Protein AF-A0ABD3QQY7-F1 (afdb_monomer)

Solvent-accessible surface area (backbone atoms only — not comparable to full-atom values): 14502 Å² total; per-residue (Å²): 142,84,88,83,82,80,82,81,80,80,82,75,84,75,81,74,87,69,59,88,89,72,75,52,82,79,60,57,74,60,57,67,65,69,69,59,68,83,74,84,72,79,79,77,77,79,75,83,70,92,62,99,66,94,72,68,67,70,74,79,57,76,64,63,80,83,48,72,72,70,82,67,72,78,64,91,45,73,66,48,49,60,73,61,53,66,70,56,72,71,59,48,60,61,40,74,77,37,94,81,65,70,80,85,79,78,87,71,78,86,81,68,86,76,75,71,71,62,51,74,69,56,52,50,52,53,55,69,69,50,86,79,78,57,86,86,71,60,84,93,72,68,53,79,78,59,60,68,71,59,69,74,84,50,77,90,74,56,70,59,71,68,90,75,81,83,55,62,73,74,56,69,52,71,83,64,72,92,72,92,81,77,77,89,79,76,75,72,74,52,94,85,44,71,86,65,39,84,79,86,128

Secondary structure (DSSP, 8-state):
-------------------TT---HHHHHHHHHHS---------------------GGGT---GGGGTTTT-PPP-SHHHHHHHS-S-HHHHHHHTT-TT-------------------HHHHHHHHHH----PPP--GGG--GGGGTTTSPP-GGG--S---PPP-HHHHHTTTPPP------------SS-GGGS----

Mean predicted aligned error: 20.91 Å

pLDDT: mean 70.54, std 17.35, range [40.97, 96.94]

Organism: NCBI:txid29204

Nearest PDB structures (foldseek):
  9cpb-assembly1_4W  TM=5.932E-01  e=8.270E-01  Bos taurus
  8i7r-assembly1_M  TM=5.208E-01  e=8.270E-01  Mus musculus
  7ung-assembly1_z  TM=5.263E-01  e=8.270E-01  Homo sapiens
  9cpc-assembly1_5D  TM=5.541E-01  e=1.272E+00  Sus scrofa

Sequence (201 aa):
MGTRSTRGVTRGKDIKDTNPFMVTSNQSYGLALQALSPVHVPKEECRNINGSMSSDPSFLMPRESDRYGEGSSYSDSALSEVFRQKESDSMNKRRKHSIFAKPSYSNAPTAEPFTKKVSKEEVKEILSNYNHNPKQQNPLYATEANTFGLRKPSEASYTTARYGLSQKFSQSFNRTMYRDEGLNASMTKSKVHDQLTPQFI

Structure (mmCIF, N/CA/C/O backbone):
data_AF-A0ABD3QQY7-F1
#
_entry.id   AF-A0ABD3QQY7-F1
#
loop_
_atom_site.group_PDB
_atom_site.id
_atom_site.type_symbol
_atom_site.label_atom_id
_atom_site.label_alt_id
_atom_site.label_comp_id
_atom_site.label_asym_id
_atom_site.label_entity_id
_atom_site.label_seq_id
_atom_site.pdbx_PDB_ins_code
_atom_site.Cartn_x
_atom_site.Cartn_y
_atom_site.Cartn_z
_atom_site.occupancy
_atom_site.B_iso_or_equiv
_atom_site.auth_seq_id
_atom_site.auth_comp_id
_atom_site.auth_asym_id
_atom_site.auth_atom_id
_atom_site.pdbx_PDB_model_num
ATOM 1 N N . MET A 1 1 ? 5.830 -40.616 46.486 1.00 47.12 1 MET A N 1
ATOM 2 C CA . MET A 1 1 ? 7.088 -40.409 45.736 1.00 47.12 1 MET A CA 1
ATOM 3 C C . MET A 1 1 ? 7.002 -41.152 44.414 1.00 47.12 1 MET A C 1
ATOM 5 O O . MET A 1 1 ? 6.612 -42.309 44.426 1.00 47.12 1 MET A O 1
ATOM 9 N N . GLY A 1 2 ? 7.320 -40.488 43.302 1.00 42.53 2 GLY A N 1
ATOM 10 C CA . GLY A 1 2 ? 7.323 -41.092 41.966 1.00 42.53 2 GLY A CA 1
ATOM 11 C C . GLY A 1 2 ? 7.227 -40.033 40.871 1.00 42.53 2 GLY A C 1
ATOM 12 O O . GLY A 1 2 ? 6.161 -39.819 40.306 1.00 42.53 2 GLY A O 1
ATOM 13 N N . THR A 1 3 ? 8.326 -39.331 40.602 1.00 48.50 3 THR A N 1
ATOM 14 C CA . THR A 1 3 ? 8.447 -38.384 39.487 1.00 48.50 3 THR A CA 1
ATOM 15 C C . THR A 1 3 ? 8.646 -39.156 38.177 1.00 48.50 3 THR A C 1
ATOM 17 O O . THR A 1 3 ? 9.626 -39.881 38.018 1.00 48.50 3 THR A O 1
ATOM 20 N N . ARG A 1 4 ? 7.729 -39.011 37.209 1.00 43.31 4 ARG A N 1
ATOM 21 C CA . ARG A 1 4 ? 7.944 -39.476 35.827 1.00 43.31 4 ARG A CA 1
ATOM 22 C C . ARG A 1 4 ? 8.388 -38.303 34.959 1.00 43.31 4 ARG A C 1
ATOM 24 O O . ARG A 1 4 ? 7.611 -37.420 34.625 1.00 43.31 4 ARG A O 1
ATOM 31 N N . SER A 1 5 ? 9.675 -38.331 34.632 1.00 45.62 5 SER A N 1
ATOM 32 C CA . SER A 1 5 ? 10.350 -37.489 33.649 1.00 45.62 5 SER A CA 1
ATOM 33 C C . SER A 1 5 ? 9.948 -37.912 32.232 1.00 45.62 5 SER A C 1
ATOM 35 O O . SER A 1 5 ? 10.154 -39.064 31.851 1.00 45.62 5 SER A O 1
ATOM 37 N N . THR A 1 6 ? 9.389 -36.995 31.441 1.00 52.66 6 THR A N 1
ATOM 38 C CA . THR A 1 6 ? 9.220 -37.166 29.991 1.00 52.66 6 THR A CA 1
ATOM 39 C C . THR A 1 6 ? 10.347 -36.428 29.274 1.00 52.66 6 THR A C 1
ATOM 41 O O . THR A 1 6 ? 10.342 -35.200 29.189 1.00 52.66 6 THR A O 1
ATOM 44 N N . ARG A 1 7 ? 11.330 -37.182 28.767 1.00 41.44 7 ARG A N 1
ATOM 45 C CA . ARG A 1 7 ? 12.380 -36.673 27.873 1.00 41.44 7 ARG A CA 1
ATOM 46 C C . ARG A 1 7 ? 11.757 -36.300 26.525 1.00 41.44 7 ARG A C 1
ATOM 48 O O . ARG A 1 7 ? 11.216 -37.161 25.837 1.00 41.44 7 ARG A O 1
ATOM 55 N N . GLY A 1 8 ? 11.846 -35.024 26.156 1.00 40.97 8 GLY A N 1
ATOM 56 C CA . GLY A 1 8 ? 11.555 -34.552 24.806 1.00 40.97 8 GLY A CA 1
ATOM 57 C C . GLY A 1 8 ? 12.633 -35.037 23.840 1.00 40.97 8 GLY A C 1
ATOM 58 O O . GLY A 1 8 ? 13.809 -34.730 24.011 1.00 40.97 8 GLY A O 1
ATOM 59 N N . VAL A 1 9 ? 12.225 -35.823 22.847 1.00 45.34 9 VAL A N 1
ATOM 60 C CA . VAL A 1 9 ? 13.071 -36.297 21.749 1.00 45.34 9 VAL A CA 1
ATOM 61 C C . VAL A 1 9 ? 13.286 -35.146 20.768 1.00 45.34 9 VAL A C 1
ATOM 63 O O . VAL A 1 9 ? 12.344 -34.670 20.132 1.00 45.34 9 VAL A O 1
ATOM 66 N N . THR A 1 10 ? 14.532 -34.705 20.630 1.00 43.62 10 THR A N 1
ATOM 67 C CA . THR A 1 10 ? 14.987 -33.839 19.543 1.00 43.62 10 THR A CA 1
ATOM 68 C C . THR A 1 10 ? 14.961 -34.634 18.235 1.00 43.62 10 THR A C 1
ATOM 70 O O . THR A 1 10 ? 15.711 -35.588 18.054 1.00 43.62 10 THR A O 1
ATOM 73 N N . ARG A 1 11 ? 14.074 -34.266 17.302 1.00 44.50 11 ARG A N 1
ATOM 74 C CA . ARG A 1 11 ? 14.087 -34.808 15.934 1.00 44.50 11 ARG A CA 1
ATOM 75 C C . ARG A 1 11 ? 15.239 -34.172 15.154 1.00 44.50 11 ARG A C 1
ATOM 77 O O . ARG A 1 11 ? 15.070 -33.104 14.566 1.00 44.50 11 ARG A O 1
ATOM 84 N N . GLY A 1 12 ? 16.395 -34.832 15.159 1.00 41.94 12 GLY A N 1
ATOM 85 C CA . GLY A 1 12 ? 17.390 -34.670 14.102 1.00 41.94 12 GLY A CA 1
ATOM 86 C C . GLY A 1 12 ? 16.748 -35.052 12.768 1.00 41.94 12 GLY A C 1
ATOM 87 O O . GLY A 1 12 ? 16.083 -36.081 12.664 1.00 41.94 12 GLY A O 1
ATOM 88 N N . LYS A 1 13 ? 16.838 -34.171 11.769 1.00 49.81 13 LYS A N 1
ATOM 89 C CA . LYS A 1 13 ? 16.424 -34.483 10.399 1.00 49.81 13 LYS A CA 1
ATOM 90 C C . LYS A 1 13 ? 17.547 -35.291 9.766 1.00 49.81 13 LYS A C 1
ATOM 92 O O . LYS A 1 13 ? 18.476 -34.707 9.216 1.00 49.81 13 LYS A O 1
ATOM 97 N N . ASP A 1 14 ? 17.450 -36.607 9.866 1.00 48.78 14 ASP A N 1
ATOM 98 C CA . ASP A 1 14 ? 18.323 -37.504 9.122 1.00 48.78 14 ASP A CA 1
ATOM 99 C C . ASP A 1 14 ? 18.069 -37.312 7.622 1.00 48.78 14 ASP A C 1
ATOM 101 O O . ASP A 1 14 ? 16.930 -37.350 7.136 1.00 48.78 14 ASP A O 1
ATOM 105 N N . ILE A 1 15 ? 19.155 -37.033 6.907 1.00 55.41 15 ILE A N 1
ATOM 106 C CA . ILE A 1 15 ? 19.223 -36.971 5.453 1.00 55.41 15 ILE A CA 1
ATOM 107 C C . ILE A 1 15 ? 18.855 -38.369 4.960 1.00 55.41 15 ILE A C 1
ATOM 109 O O . ILE A 1 15 ? 19.577 -39.331 5.196 1.00 55.41 15 ILE A O 1
ATOM 113 N N . LYS A 1 16 ? 17.687 -38.501 4.328 1.00 59.16 16 LYS A N 1
ATOM 114 C CA . LYS A 1 16 ? 17.322 -39.742 3.648 1.00 59.16 16 LYS A CA 1
ATOM 115 C C . LYS A 1 16 ? 18.291 -39.933 2.487 1.00 59.16 16 LYS A C 1
ATOM 117 O O . LYS A 1 16 ? 18.310 -39.093 1.591 1.00 59.16 16 LYS A O 1
ATOM 122 N N . ASP A 1 17 ? 19.024 -41.040 2.494 1.00 59.84 17 ASP A N 1
ATOM 123 C CA . ASP A 1 17 ? 19.759 -41.556 1.340 1.00 59.84 17 ASP A CA 1
ATOM 124 C C . ASP A 1 17 ? 18.780 -41.782 0.175 1.00 59.84 17 ASP A C 1
ATOM 126 O O . ASP A 1 17 ? 18.145 -42.830 0.038 1.00 59.84 17 ASP A O 1
ATOM 130 N N . THR A 1 18 ? 18.575 -40.754 -0.647 1.00 65.81 18 THR A N 1
ATOM 131 C CA . THR A 1 18 ? 17.796 -40.861 -1.880 1.00 65.81 18 THR A CA 1
ATOM 132 C C . THR A 1 18 ? 18.642 -41.543 -2.942 1.00 65.81 18 THR A C 1
ATOM 134 O O . THR A 1 18 ? 19.704 -41.052 -3.315 1.00 65.81 18 THR A O 1
ATOM 137 N N . ASN A 1 19 ? 18.141 -42.673 -3.442 1.00 68.31 19 ASN A N 1
ATOM 138 C CA . ASN A 1 19 ? 18.701 -43.391 -4.581 1.00 68.31 19 ASN A CA 1
ATOM 139 C C . ASN A 1 19 ? 18.920 -42.419 -5.765 1.00 68.31 19 ASN A C 1
ATOM 141 O O . ASN A 1 19 ? 17.947 -41.799 -6.212 1.00 68.31 19 ASN A O 1
ATOM 145 N N . PRO A 1 20 ? 20.150 -42.303 -6.304 1.00 71.94 20 PRO A N 1
ATOM 146 C CA . PRO A 1 20 ? 20.479 -41.331 -7.350 1.00 71.94 20 PRO A CA 1
ATOM 147 C C . PRO A 1 20 ? 19.729 -41.568 -8.669 1.00 71.94 20 PRO A C 1
ATOM 149 O O . PRO A 1 20 ? 19.647 -40.664 -9.494 1.00 71.94 20 PRO A O 1
ATOM 152 N N . PHE A 1 21 ? 19.141 -42.751 -8.863 1.00 65.19 21 PHE A N 1
ATOM 153 C CA . PHE A 1 21 ? 18.377 -43.097 -10.063 1.00 65.19 21 PHE A CA 1
ATOM 154 C C . PHE A 1 21 ? 16.870 -42.818 -9.942 1.00 65.19 21 PHE A C 1
ATOM 156 O O . PHE A 1 21 ? 16.144 -42.977 -10.917 1.00 65.19 21 PHE A O 1
ATOM 163 N N . MET A 1 22 ? 16.385 -42.397 -8.766 1.00 67.38 22 MET A N 1
ATOM 164 C CA . MET A 1 22 ? 14.955 -42.194 -8.481 1.00 67.38 22 MET A CA 1
ATOM 165 C C . MET A 1 22 ? 14.678 -40.783 -7.941 1.00 67.38 22 MET A C 1
ATOM 167 O O . MET A 1 22 ? 13.955 -40.609 -6.959 1.00 67.38 22 MET A O 1
ATOM 171 N N . VAL A 1 23 ? 15.261 -39.761 -8.575 1.00 68.50 23 VAL A N 1
ATOM 172 C CA . VAL A 1 23 ? 15.020 -38.352 -8.230 1.00 68.50 23 VAL A CA 1
ATOM 173 C C . VAL A 1 23 ? 13.816 -37.836 -9.015 1.00 68.50 23 VAL A C 1
ATOM 175 O O . VAL A 1 23 ? 13.824 -37.802 -10.243 1.00 68.50 23 VAL A O 1
ATOM 178 N N . THR A 1 24 ? 12.769 -37.416 -8.308 1.00 73.12 24 THR A N 1
ATOM 179 C CA . THR A 1 24 ? 11.607 -36.755 -8.930 1.00 73.12 24 THR A CA 1
ATOM 180 C C . THR A 1 24 ? 11.819 -35.244 -8.995 1.00 73.12 24 THR A C 1
ATOM 182 O O . THR A 1 24 ? 12.500 -34.672 -8.144 1.00 73.12 24 THR A O 1
ATOM 185 N N . SER A 1 25 ? 11.202 -34.562 -9.966 1.00 67.44 25 SER A N 1
ATOM 186 C CA . SER A 1 25 ? 11.360 -33.112 -10.183 1.00 67.44 25 SER A CA 1
ATOM 187 C C . SER A 1 25 ? 11.050 -32.263 -8.944 1.00 67.44 25 SER A C 1
ATOM 189 O O . SER A 1 25 ? 11.603 -31.187 -8.778 1.00 67.44 25 SER A O 1
ATOM 191 N N . ASN A 1 26 ? 10.203 -32.755 -8.037 1.00 71.31 26 ASN A N 1
ATOM 192 C CA . ASN A 1 26 ? 9.874 -32.057 -6.794 1.00 71.31 26 ASN A CA 1
ATOM 193 C C . ASN A 1 26 ? 10.994 -32.137 -5.739 1.00 71.31 26 ASN A C 1
ATOM 195 O O . ASN A 1 26 ? 11.062 -31.281 -4.860 1.00 71.31 26 ASN A O 1
ATOM 199 N N . GLN A 1 27 ? 11.876 -33.138 -5.809 1.00 65.31 27 GLN A N 1
ATOM 200 C CA . GLN A 1 27 ? 12.991 -33.305 -4.869 1.00 65.31 27 GLN A CA 1
ATOM 201 C C . GLN A 1 27 ? 14.194 -32.408 -5.201 1.00 65.31 27 GLN A C 1
ATOM 203 O O . GLN A 1 27 ? 14.965 -32.077 -4.301 1.00 65.31 27 GLN A O 1
ATOM 208 N N . SER A 1 28 ? 14.349 -31.962 -6.452 1.00 63.69 28 SER A N 1
ATOM 209 C CA . SER A 1 28 ? 15.495 -31.136 -6.862 1.00 63.69 28 SER A CA 1
ATOM 210 C C . SER A 1 28 ? 15.439 -29.699 -6.329 1.00 63.69 28 SER A C 1
ATOM 212 O O . SER A 1 28 ? 16.486 -29.101 -6.086 1.00 63.69 28 SER A O 1
ATOM 214 N N . TYR A 1 29 ? 14.243 -29.161 -6.061 1.00 61.94 29 TYR A N 1
ATOM 215 C CA . TYR A 1 29 ? 14.068 -27.780 -5.593 1.00 61.94 29 TYR A CA 1
ATOM 216 C C . TYR A 1 29 ? 14.734 -27.489 -4.235 1.00 61.94 29 TYR A C 1
ATOM 218 O O . TYR A 1 29 ? 15.086 -26.344 -3.961 1.00 61.94 29 TYR A O 1
ATOM 226 N N . GLY A 1 30 ? 14.928 -28.501 -3.380 1.00 59.62 30 GLY A N 1
ATOM 227 C CA . GLY A 1 30 ? 15.511 -28.332 -2.041 1.00 59.62 30 GLY A CA 1
ATOM 228 C C . GLY A 1 30 ? 17.015 -28.603 -1.937 1.00 59.62 30 GLY A C 1
ATOM 229 O O . GLY A 1 30 ? 17.645 -28.145 -0.984 1.00 59.62 30 GLY A O 1
ATOM 230 N N . LEU A 1 31 ? 17.602 -29.328 -2.896 1.00 61.88 31 LEU A N 1
ATOM 231 C CA . LEU A 1 31 ? 19.007 -29.756 -2.833 1.00 61.88 31 LEU A CA 1
ATOM 232 C C . LEU A 1 31 ? 19.980 -28.596 -3.091 1.00 61.88 31 LEU A C 1
ATOM 234 O O . LEU A 1 31 ? 21.004 -28.489 -2.421 1.00 61.88 31 LEU A O 1
ATOM 238 N N . ALA A 1 32 ? 19.628 -27.675 -3.993 1.00 60.09 32 ALA A N 1
ATOM 239 C CA . ALA A 1 32 ? 20.472 -26.522 -4.316 1.00 60.09 32 ALA A CA 1
ATOM 240 C C . ALA A 1 32 ? 20.589 -25.510 -3.159 1.00 60.09 32 ALA A C 1
ATOM 242 O O . ALA A 1 32 ? 21.597 -24.819 -3.044 1.00 60.09 32 ALA A O 1
ATOM 243 N N . LEU A 1 33 ? 19.586 -25.439 -2.275 1.00 59.41 33 LEU A N 1
ATOM 244 C CA . LEU A 1 33 ? 19.577 -24.498 -1.150 1.00 59.41 33 LEU A CA 1
ATOM 245 C C . LEU A 1 33 ? 20.429 -24.970 0.034 1.00 59.41 33 LEU A C 1
ATOM 247 O O . LEU A 1 33 ? 20.926 -24.138 0.785 1.00 59.41 33 LEU A O 1
ATOM 251 N N . GLN A 1 34 ? 20.619 -26.283 0.203 1.00 60.78 34 GLN A N 1
ATOM 252 C CA . GLN A 1 34 ? 21.466 -26.827 1.275 1.00 60.78 34 GLN A CA 1
ATOM 253 C C . GLN A 1 34 ? 22.963 -26.746 0.950 1.00 60.78 34 GLN A C 1
ATOM 255 O O . GLN A 1 34 ? 23.778 -26.686 1.865 1.00 60.78 34 GLN A O 1
ATOM 260 N N . ALA A 1 35 ? 23.324 -26.714 -0.337 1.00 61.09 35 ALA A N 1
ATOM 261 C CA . ALA A 1 35 ? 24.710 -26.577 -0.787 1.00 61.09 35 ALA A CA 1
ATOM 262 C C . ALA A 1 35 ? 25.261 -25.144 -0.650 1.00 61.09 35 ALA A C 1
ATOM 264 O O . ALA A 1 35 ? 26.465 -24.929 -0.791 1.00 61.09 35 ALA A O 1
ATOM 265 N N . LEU A 1 36 ? 24.402 -24.161 -0.363 1.00 61.00 36 LEU A N 1
ATOM 266 C CA . LEU A 1 36 ? 24.828 -22.803 -0.050 1.00 61.00 36 LEU A CA 1
ATOM 267 C C . LEU A 1 36 ? 25.379 -22.787 1.378 1.00 61.00 36 LEU A C 1
ATOM 269 O O . LEU A 1 36 ? 24.645 -22.613 2.352 1.00 61.00 36 LEU A O 1
ATOM 273 N N . SER A 1 37 ? 26.692 -22.989 1.502 1.00 64.44 37 SER A N 1
ATOM 274 C CA . SER A 1 37 ? 27.399 -22.672 2.737 1.00 64.44 37 SER A CA 1
ATOM 275 C C . SER A 1 37 ? 27.148 -21.198 3.090 1.00 64.44 37 SER A C 1
ATOM 277 O O . SER A 1 37 ? 27.023 -20.356 2.193 1.00 64.44 37 SER A O 1
ATOM 279 N N . PRO A 1 38 ? 27.038 -20.848 4.382 1.00 64.62 38 PRO A N 1
ATOM 280 C CA . PRO A 1 38 ? 26.930 -19.456 4.775 1.00 64.62 38 PRO A CA 1
ATOM 281 C C . PRO A 1 38 ? 28.230 -18.755 4.380 1.00 64.62 38 PRO A C 1
ATOM 283 O O . PRO A 1 38 ? 29.253 -18.889 5.051 1.00 64.62 38 PRO A O 1
ATOM 286 N N . VAL A 1 39 ? 28.196 -18.023 3.267 1.00 58.12 39 VAL A N 1
ATOM 287 C CA . VAL A 1 39 ? 29.260 -17.096 2.888 1.00 58.12 39 VAL A CA 1
ATOM 288 C C . VAL A 1 39 ? 29.437 -16.147 4.067 1.00 58.12 39 VAL A C 1
ATOM 290 O O . VAL A 1 39 ? 28.497 -15.457 4.469 1.00 58.12 39 VAL A O 1
ATOM 293 N N . HIS A 1 40 ? 30.626 -16.167 4.667 1.00 52.69 40 HIS A N 1
ATOM 294 C CA . HIS A 1 40 ? 30.991 -15.267 5.749 1.00 52.69 40 HIS A CA 1
ATOM 295 C C . HIS A 1 40 ? 31.079 -13.851 5.177 1.00 52.69 40 HIS A C 1
ATOM 297 O O . HIS A 1 40 ? 32.117 -13.432 4.672 1.00 52.69 40 HIS A O 1
ATOM 303 N N . VAL A 1 41 ? 29.956 -13.137 5.200 1.00 56.44 41 VAL A N 1
ATOM 304 C CA . VAL A 1 41 ? 29.925 -11.710 4.899 1.00 56.44 41 VAL A CA 1
ATOM 305 C C . VAL A 1 41 ? 30.618 -11.009 6.070 1.00 56.44 41 VAL A C 1
ATOM 307 O O . VAL A 1 41 ? 30.153 -11.166 7.206 1.00 56.44 41 VAL A O 1
ATOM 310 N N . PRO A 1 42 ? 31.731 -10.285 5.848 1.00 49.19 42 PRO A N 1
ATOM 311 C CA . PRO A 1 42 ? 32.354 -9.510 6.907 1.00 49.19 42 PRO A CA 1
ATOM 312 C C . PRO A 1 42 ? 31.310 -8.544 7.466 1.00 49.19 42 PRO A C 1
ATOM 314 O O . PRO A 1 42 ? 30.650 -7.813 6.728 1.00 49.19 42 PRO A O 1
ATOM 317 N N . LYS A 1 43 ? 31.113 -8.592 8.784 1.00 51.50 43 LYS A N 1
ATOM 318 C CA . LYS A 1 43 ? 30.269 -7.627 9.481 1.00 51.50 43 LYS A CA 1
ATOM 319 C C . LYS A 1 43 ? 30.986 -6.289 9.406 1.00 51.50 43 LYS A C 1
ATOM 321 O O . LYS A 1 43 ? 31.938 -6.069 10.147 1.00 51.50 43 LYS A O 1
ATOM 326 N N . GLU A 1 44 ? 30.549 -5.419 8.506 1.00 52.84 44 GLU A N 1
ATOM 327 C CA . GLU A 1 44 ? 30.916 -4.017 8.604 1.00 52.84 44 GLU A CA 1
ATOM 328 C C . GLU A 1 44 ? 30.366 -3.491 9.929 1.00 52.84 44 GLU A C 1
ATOM 330 O O . GLU A 1 44 ? 29.156 -3.440 10.166 1.00 52.84 44 GLU A O 1
ATOM 335 N N . GLU A 1 45 ? 31.279 -3.171 10.837 1.00 44.59 45 GLU A N 1
ATOM 336 C CA . GLU A 1 45 ? 30.970 -2.432 12.044 1.00 44.59 45 GLU A CA 1
ATOM 337 C C . GLU A 1 45 ? 30.500 -1.043 11.614 1.00 44.59 45 GLU A C 1
ATOM 339 O O . GLU A 1 45 ? 31.300 -0.167 11.281 1.00 44.59 45 GLU A O 1
ATOM 344 N N . CYS A 1 46 ? 29.184 -0.832 11.603 1.00 42.03 46 CYS A N 1
ATOM 345 C CA . CYS A 1 46 ? 28.625 0.506 11.514 1.00 42.03 46 CYS A CA 1
ATOM 346 C C . CYS A 1 46 ? 29.120 1.295 12.732 1.00 42.03 46 CYS A C 1
ATOM 348 O O . CYS A 1 46 ? 28.581 1.172 13.834 1.00 42.03 46 CYS A O 1
ATOM 350 N N . ARG A 1 47 ? 30.175 2.094 12.545 1.00 42.88 47 ARG A N 1
ATOM 351 C CA . ARG A 1 47 ? 30.589 3.100 13.520 1.00 42.88 47 ARG A CA 1
ATOM 352 C C . ARG A 1 47 ? 29.389 4.006 13.780 1.00 42.88 47 ARG A C 1
ATOM 354 O O . ARG A 1 47 ? 28.938 4.716 12.886 1.00 42.88 47 ARG A O 1
ATOM 361 N N . ASN A 1 48 ? 28.880 3.970 15.010 1.00 42.47 48 ASN A N 1
ATOM 362 C CA . ASN A 1 48 ? 27.900 4.929 15.506 1.00 42.47 48 ASN A CA 1
ATOM 363 C C . ASN A 1 48 ? 28.558 6.310 15.543 1.00 42.47 48 ASN A C 1
ATOM 365 O O . ASN A 1 48 ? 29.233 6.669 16.508 1.00 42.47 48 ASN A O 1
ATOM 369 N N . ILE A 1 49 ? 28.364 7.085 14.481 1.00 49.38 49 ILE A N 1
ATOM 370 C CA . ILE A 1 49 ? 28.618 8.518 14.502 1.00 49.38 49 ILE A CA 1
ATOM 371 C C . ILE A 1 49 ? 27.359 9.147 15.095 1.00 49.38 49 ILE A C 1
ATOM 373 O O . ILE A 1 49 ? 26.404 9.469 14.394 1.00 49.38 49 ILE A O 1
ATOM 377 N N . ASN A 1 50 ? 27.354 9.291 16.420 1.00 48.09 50 ASN A N 1
ATOM 378 C CA . ASN A 1 50 ? 26.466 10.223 17.106 1.00 48.09 50 ASN A CA 1
ATOM 379 C C . ASN A 1 50 ? 26.902 11.640 16.713 1.00 48.09 50 ASN A C 1
ATOM 381 O O . ASN A 1 50 ? 27.685 12.282 17.407 1.00 48.09 50 ASN A O 1
ATOM 385 N N . GLY A 1 51 ? 26.449 12.088 15.548 1.00 42.41 51 GLY A N 1
ATOM 386 C CA . GLY A 1 51 ? 26.765 13.390 14.987 1.00 42.41 51 GLY A CA 1
ATOM 387 C C . GLY A 1 51 ? 25.602 13.853 14.132 1.00 42.41 51 GLY A C 1
ATOM 388 O O . GLY A 1 51 ? 25.420 13.397 13.011 1.00 42.41 51 GLY A O 1
ATOM 389 N N . SER A 1 52 ? 24.804 14.747 14.705 1.00 51.56 52 SER A N 1
ATOM 390 C CA . SER A 1 52 ? 23.784 15.551 14.038 1.00 51.56 52 SER A CA 1
ATOM 391 C C . SER A 1 52 ? 24.320 16.155 12.732 1.00 51.56 52 SER A C 1
ATOM 393 O O . SER A 1 52 ? 24.989 17.183 12.761 1.00 51.56 52 SER A O 1
ATOM 395 N N . MET A 1 53 ? 23.994 15.541 11.599 1.00 45.78 53 MET A N 1
ATOM 396 C CA . MET A 1 53 ? 24.009 16.146 10.268 1.00 45.78 53 MET A CA 1
ATOM 397 C C . MET A 1 53 ? 23.052 15.324 9.407 1.00 45.78 53 MET A C 1
ATOM 399 O O . MET A 1 53 ? 23.338 14.181 9.051 1.00 45.78 53 MET A O 1
ATOM 403 N N . SER A 1 54 ? 21.890 15.905 9.114 1.00 52.75 54 SER A N 1
ATOM 404 C CA . SER A 1 54 ? 20.913 15.413 8.146 1.00 52.75 54 SER A CA 1
ATOM 405 C C . SER A 1 54 ? 21.546 15.380 6.754 1.00 52.75 54 SER A C 1
ATOM 407 O O . SER A 1 54 ? 21.386 16.295 5.951 1.00 52.75 54 SER A O 1
ATOM 409 N N . SER A 1 55 ? 22.328 14.348 6.4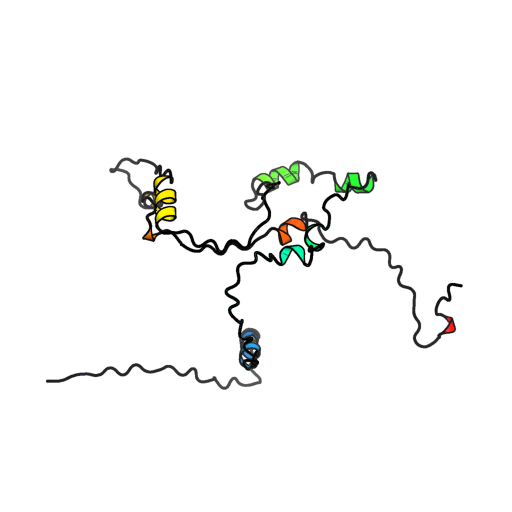86 1.00 53.06 55 SER A N 1
ATOM 410 C CA . SER A 1 55 ? 22.864 14.061 5.165 1.00 53.06 55 SER A CA 1
ATOM 411 C C . SER A 1 55 ? 22.000 12.955 4.593 1.00 53.06 55 SER A C 1
ATOM 413 O O . SER A 1 55 ? 22.316 11.774 4.683 1.00 53.06 55 SER A O 1
ATOM 415 N N . ASP A 1 56 ? 20.839 13.364 4.089 1.00 55.50 56 ASP A N 1
ATOM 416 C CA . ASP A 1 56 ? 19.991 12.506 3.282 1.00 55.50 56 ASP A CA 1
ATOM 417 C C . ASP A 1 56 ? 20.785 12.121 2.015 1.00 55.50 56 ASP A C 1
ATOM 419 O O . ASP A 1 56 ? 21.105 12.998 1.203 1.00 55.50 56 ASP A O 1
ATOM 423 N N . PRO A 1 57 ? 21.180 10.845 1.834 1.00 57.56 57 PRO A N 1
ATOM 424 C CA . PRO A 1 57 ? 21.946 10.431 0.664 1.00 57.56 57 PRO A CA 1
ATOM 425 C C . PRO A 1 57 ? 21.094 10.450 -0.615 1.00 57.56 57 PRO A C 1
ATOM 427 O O . PRO A 1 57 ? 21.623 10.182 -1.694 1.00 57.56 57 PRO A O 1
ATOM 430 N N . SER A 1 58 ? 19.801 10.794 -0.528 1.00 57.22 58 SER A N 1
ATOM 431 C CA . SER A 1 58 ? 18.918 11.006 -1.681 1.00 57.22 58 SER A CA 1
ATOM 432 C C . SER A 1 58 ? 19.426 12.094 -2.641 1.00 57.22 58 SER A C 1
ATOM 434 O O . SER A 1 58 ? 19.170 12.017 -3.842 1.00 57.22 58 SER A O 1
ATOM 436 N N . PHE A 1 59 ? 20.209 13.061 -2.146 1.00 55.84 59 PHE A N 1
ATOM 437 C CA . PHE A 1 59 ? 20.868 14.079 -2.971 1.00 55.84 59 PHE A CA 1
ATOM 438 C C . PHE A 1 59 ? 22.063 13.532 -3.773 1.00 55.84 59 PHE A C 1
ATOM 440 O O . PHE A 1 59 ? 22.374 14.062 -4.838 1.00 55.84 59 PHE A O 1
ATOM 447 N N . LEU A 1 60 ? 22.743 12.485 -3.291 1.00 60.31 60 LEU A N 1
ATOM 448 C CA . LEU A 1 60 ? 24.026 12.064 -3.866 1.00 60.31 60 LEU A CA 1
ATOM 449 C C . LEU A 1 60 ? 23.888 11.356 -5.215 1.00 60.31 60 LEU A C 1
ATOM 451 O O . LEU A 1 60 ? 24.835 11.397 -5.993 1.00 60.31 60 LEU A O 1
ATOM 455 N N . MET A 1 61 ? 22.729 10.763 -5.524 1.00 57.91 61 MET A N 1
ATOM 456 C CA . MET A 1 61 ? 22.409 10.282 -6.871 1.00 57.91 61 MET A CA 1
ATOM 457 C C . MET A 1 61 ? 20.904 10.400 -7.146 1.00 57.91 61 MET A C 1
ATOM 459 O O . MET A 1 61 ? 20.148 9.523 -6.714 1.00 57.91 61 MET A O 1
ATOM 463 N N . PRO A 1 62 ? 20.435 11.421 -7.891 1.00 58.19 62 PRO A N 1
ATOM 464 C CA . PRO A 1 62 ? 19.105 11.351 -8.481 1.00 58.19 62 PRO A CA 1
ATOM 465 C C . PRO A 1 62 ? 19.018 10.072 -9.325 1.00 58.19 62 PRO A C 1
ATOM 467 O O . PRO A 1 62 ? 19.764 9.886 -10.285 1.00 58.19 62 PRO A O 1
ATOM 470 N N . ARG A 1 63 ? 18.127 9.150 -8.947 1.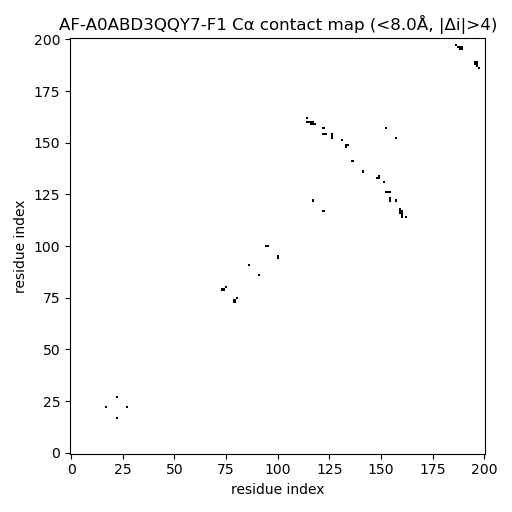00 64.56 63 ARG A N 1
ATOM 471 C CA . ARG A 1 63 ? 17.835 7.964 -9.754 1.00 64.56 63 ARG A CA 1
ATOM 472 C C . ARG A 1 63 ? 17.016 8.401 -10.958 1.00 64.56 63 ARG A C 1
ATOM 474 O O . ARG A 1 63 ? 15.793 8.466 -10.898 1.00 64.56 63 ARG A O 1
ATOM 481 N N . GLU A 1 64 ? 17.694 8.681 -12.067 1.00 58.91 64 GLU A N 1
ATOM 482 C CA . GLU A 1 64 ? 17.036 9.006 -13.339 1.00 58.91 64 GLU A CA 1
ATOM 483 C C . GLU A 1 64 ? 16.038 7.922 -13.780 1.00 58.91 64 GLU A C 1
ATOM 485 O O . GLU A 1 64 ? 15.080 8.228 -14.484 1.00 58.91 64 GLU A O 1
ATOM 490 N N . SER A 1 65 ? 16.191 6.682 -13.283 1.00 64.19 65 SER A N 1
ATOM 491 C CA . SER A 1 65 ? 15.231 5.581 -13.444 1.00 64.19 65 SER A CA 1
ATOM 492 C C . SER A 1 65 ? 13.796 5.949 -13.062 1.00 64.19 65 SER A C 1
ATOM 494 O O . SER A 1 65 ? 12.861 5.444 -13.678 1.00 64.19 65 SER A O 1
ATOM 496 N N . ASP A 1 66 ? 13.615 6.826 -12.073 1.00 58.81 66 ASP A N 1
ATOM 497 C CA . ASP A 1 66 ? 12.293 7.176 -11.545 1.00 58.81 66 ASP A CA 1
ATOM 498 C C . ASP A 1 66 ? 11.582 8.232 -12.409 1.00 58.81 66 ASP A C 1
ATOM 500 O O . ASP A 1 66 ? 10.375 8.421 -12.270 1.00 58.81 66 ASP A O 1
ATOM 504 N N . ARG A 1 67 ? 12.315 8.880 -13.328 1.00 64.12 67 ARG A N 1
ATOM 505 C CA . ARG A 1 67 ? 11.807 9.894 -14.268 1.00 64.12 67 ARG A CA 1
ATOM 506 C C . ARG A 1 67 ? 11.653 9.380 -15.699 1.00 64.12 67 ARG A C 1
ATOM 508 O O . ARG A 1 67 ? 11.276 10.147 -16.585 1.00 64.12 67 ARG A O 1
ATOM 515 N N . TYR A 1 68 ? 11.935 8.103 -15.969 1.00 61.88 68 TYR A N 1
ATOM 516 C CA . TYR A 1 68 ? 11.769 7.563 -17.320 1.00 61.88 68 TYR A CA 1
ATOM 517 C C . TYR A 1 68 ? 10.303 7.655 -17.763 1.00 61.88 68 TYR A C 1
ATOM 519 O O . TYR A 1 68 ? 9.417 7.039 -17.174 1.00 61.88 68 TYR A O 1
ATOM 527 N N . GLY A 1 69 ? 10.065 8.435 -18.820 1.00 62.22 69 GLY A N 1
ATOM 528 C CA . GLY A 1 69 ? 8.735 8.689 -19.380 1.00 62.22 69 GLY A CA 1
ATOM 529 C C . GLY A 1 69 ? 7.982 9.866 -18.750 1.00 62.22 69 GLY A C 1
ATOM 530 O O . GLY A 1 69 ? 6.888 10.191 -19.210 1.00 62.22 69 GLY A O 1
ATOM 531 N N . GLU A 1 70 ? 8.546 10.539 -17.742 1.00 64.81 70 GLU A N 1
ATOM 532 C CA . GLU A 1 70 ? 7.977 11.778 -17.208 1.00 64.81 70 GLU A CA 1
ATOM 533 C C . GLU A 1 70 ? 8.217 12.913 -18.217 1.00 64.81 70 GLU A C 1
ATOM 535 O O . GLU A 1 70 ? 9.345 13.341 -18.446 1.00 64.81 70 GLU A O 1
ATOM 540 N N . GLY A 1 71 ? 7.151 13.367 -18.881 1.00 67.38 71 GLY A N 1
ATOM 541 C CA . GLY A 1 71 ? 7.218 14.456 -19.861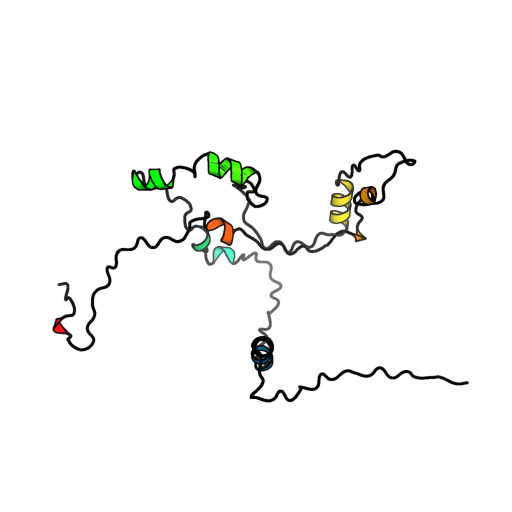 1.00 67.38 71 GLY A CA 1
ATOM 542 C C . GLY A 1 71 ? 7.471 14.034 -21.311 1.00 67.38 71 GLY A C 1
ATOM 543 O O . GLY A 1 71 ? 7.597 14.915 -22.161 1.00 67.38 71 GLY A O 1
ATOM 544 N N . SER A 1 72 ? 7.494 12.734 -21.643 1.00 68.81 72 SER A N 1
ATOM 545 C CA . SER A 1 72 ? 7.433 12.348 -23.057 1.00 68.81 72 SER A CA 1
ATOM 546 C C . SER A 1 72 ? 6.018 12.592 -23.586 1.00 68.81 72 SER A C 1
ATOM 548 O O . SER A 1 72 ? 5.074 11.833 -23.353 1.00 68.81 72 SER A O 1
ATOM 550 N N . SER A 1 73 ? 5.853 13.711 -24.289 1.00 70.69 73 SER A N 1
ATOM 551 C CA . SER A 1 73 ? 4.657 13.940 -25.088 1.00 70.69 73 SER A CA 1
ATOM 552 C C . SER A 1 73 ? 4.529 12.805 -26.094 1.00 70.69 73 SER A C 1
ATOM 554 O O . SER A 1 73 ? 5.501 12.386 -26.724 1.00 70.69 73 SER A O 1
ATOM 556 N N . TYR A 1 74 ? 3.317 12.287 -26.239 1.00 78.50 74 TYR A N 1
ATOM 557 C CA . TYR A 1 74 ? 3.036 11.332 -27.296 1.00 78.50 74 TYR A CA 1
ATOM 558 C C . TYR A 1 74 ? 3.325 11.984 -28.648 1.00 78.50 74 TYR A C 1
ATOM 560 O O . TYR A 1 74 ? 3.035 13.161 -28.842 1.00 78.50 74 TYR A O 1
ATOM 568 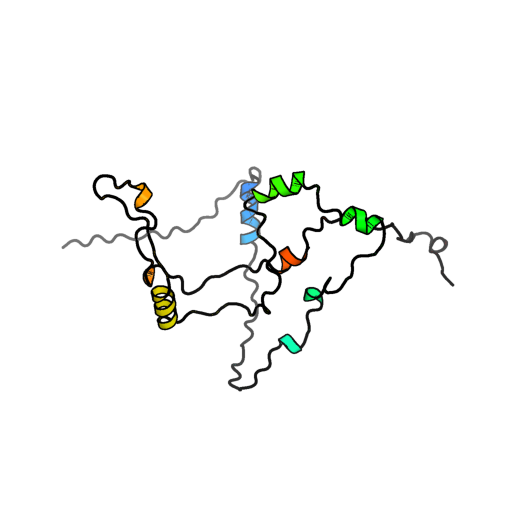N N . SER A 1 75 ? 3.867 11.204 -29.578 1.00 79.88 75 SER A N 1
ATOM 569 C CA . SER A 1 75 ? 4.049 11.643 -30.959 1.00 79.88 75 SER A CA 1
ATOM 570 C C . SER A 1 75 ? 2.698 12.021 -31.577 1.00 79.88 75 SER A C 1
ATOM 572 O O . SER A 1 75 ? 1.715 11.302 -31.383 1.00 79.88 75 SER A O 1
ATOM 574 N N . ASP A 1 76 ? 2.676 13.093 -32.370 1.00 84.81 76 ASP A N 1
ATOM 575 C CA . ASP A 1 76 ? 1.513 13.538 -33.156 1.00 84.81 76 ASP A CA 1
ATOM 576 C C . ASP A 1 76 ? 1.304 12.707 -34.438 1.00 84.81 76 ASP A C 1
ATOM 578 O O . ASP A 1 76 ? 0.539 13.076 -35.326 1.00 84.81 76 ASP A O 1
ATOM 582 N N . SER A 1 77 ? 2.001 11.576 -34.578 1.00 86.81 77 SER A N 1
ATOM 583 C CA . SER A 1 77 ? 1.815 10.683 -35.720 1.00 86.81 77 SER A CA 1
ATOM 584 C C . SER A 1 77 ? 0.440 10.008 -35.691 1.00 86.81 77 SER A C 1
ATOM 586 O O . SER A 1 77 ? -0.038 9.565 -34.646 1.00 86.81 77 SER A O 1
ATOM 588 N N . ALA A 1 78 ? -0.157 9.827 -36.872 1.00 77.94 78 ALA A N 1
ATOM 589 C CA . ALA A 1 78 ? -1.406 9.079 -37.033 1.00 77.94 78 ALA A CA 1
ATOM 590 C C . ALA A 1 78 ? -1.311 7.650 -36.458 1.00 77.94 78 ALA A C 1
ATOM 592 O O . ALA A 1 78 ? -2.284 7.109 -35.942 1.00 77.94 78 ALA A O 1
ATOM 593 N N . LEU A 1 79 ? -0.116 7.046 -36.487 1.00 73.62 79 LEU A N 1
ATOM 594 C CA . LEU A 1 79 ? 0.140 5.741 -35.881 1.00 73.62 79 LEU A CA 1
ATOM 595 C C . LEU A 1 79 ? 0.015 5.789 -34.346 1.00 73.62 79 LEU A C 1
ATOM 597 O O . LEU A 1 79 ? -0.665 4.953 -33.754 1.00 73.62 79 LEU A O 1
ATOM 601 N N . SER A 1 80 ? 0.620 6.796 -33.706 1.00 78.25 80 SER A N 1
ATOM 602 C CA . SER A 1 80 ? 0.472 7.058 -32.267 1.00 78.25 80 SER A CA 1
ATOM 603 C C . SER A 1 80 ? -0.995 7.295 -31.898 1.00 78.25 80 SER A C 1
ATOM 605 O O . SER A 1 80 ? -1.466 6.782 -30.885 1.00 78.25 80 SER A O 1
ATOM 607 N N . GLU A 1 81 ? -1.758 7.985 -32.749 1.00 78.12 81 GLU A N 1
ATOM 608 C CA . GLU A 1 81 ? -3.193 8.198 -32.549 1.00 78.12 81 GLU A CA 1
ATOM 609 C C . GLU A 1 81 ? -3.993 6.884 -32.555 1.00 78.12 81 GLU A C 1
ATOM 611 O O . GLU A 1 81 ? -4.822 6.677 -31.668 1.00 78.12 81 GLU A O 1
ATOM 616 N N . VAL A 1 82 ? -3.689 5.948 -33.462 1.00 72.94 82 VAL A N 1
ATOM 617 C CA . VAL A 1 82 ? -4.315 4.610 -33.497 1.00 72.94 82 VAL A CA 1
ATOM 618 C C . VAL A 1 82 ? -4.010 3.808 -32.229 1.00 72.94 82 VAL A C 1
ATOM 620 O O . VAL A 1 82 ? -4.905 3.173 -31.676 1.00 72.94 82 VAL A O 1
ATOM 623 N N . PHE A 1 83 ? -2.784 3.873 -31.705 1.00 67.94 83 PHE A N 1
ATOM 624 C CA . PHE A 1 83 ? -2.440 3.215 -30.437 1.00 67.94 83 PHE A CA 1
ATOM 625 C C . PHE A 1 83 ? -3.027 3.922 -29.205 1.00 67.94 83 PHE A C 1
ATOM 627 O O . PHE A 1 83 ? -3.229 3.292 -28.164 1.00 67.94 83 PHE A O 1
ATOM 634 N N . ARG A 1 84 ? -3.334 5.220 -29.319 1.00 70.19 84 ARG A N 1
ATOM 635 C CA . ARG A 1 84 ? -4.029 6.015 -28.295 1.00 70.19 84 ARG A CA 1
ATOM 636 C C . ARG A 1 84 ? -5.534 5.826 -28.310 1.00 70.19 84 ARG A C 1
ATOM 638 O O . ARG A 1 84 ? -6.168 6.180 -27.310 1.00 70.19 84 ARG A O 1
ATOM 645 N N . GLN A 1 85 ? -6.112 5.295 -29.392 1.00 64.69 85 GLN A N 1
ATOM 646 C CA . GLN A 1 85 ? -7.519 4.920 -29.416 1.00 64.69 85 GLN A CA 1
ATOM 647 C C . GLN A 1 85 ? -7.737 3.892 -28.312 1.00 64.69 85 GLN A C 1
ATOM 649 O O . GLN A 1 85 ? -7.425 2.709 -28.441 1.00 64.69 85 GLN A O 1
ATOM 654 N N . LYS A 1 86 ? -8.228 4.403 -27.176 1.00 56.16 86 LYS A N 1
ATOM 655 C CA . LYS A 1 86 ? -8.666 3.637 -26.018 1.00 56.16 86 LYS A CA 1
ATOM 656 C C . LYS A 1 86 ? -9.371 2.404 -26.541 1.00 56.16 86 LYS A C 1
ATOM 658 O O . LYS A 1 86 ? -10.304 2.537 -27.333 1.00 56.16 86 LYS A O 1
ATOM 663 N N . GLU A 1 87 ? -8.91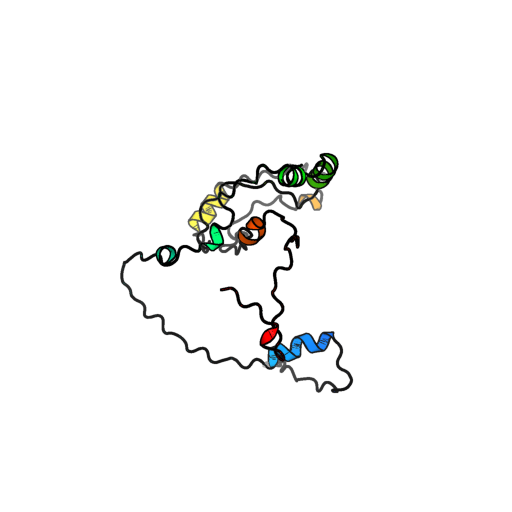2 1.242 -26.074 1.00 56.28 87 GLU A N 1
ATOM 664 C CA . GLU A 1 87 ? -9.583 -0.035 -26.285 1.00 56.28 87 GLU A CA 1
ATOM 665 C C . GLU A 1 87 ? -11.094 0.203 -26.306 1.00 56.28 87 GLU A C 1
ATOM 667 O O . GLU A 1 87 ? -11.619 0.838 -25.384 1.00 56.28 87 GLU A O 1
ATOM 672 N N . SER A 1 88 ? -11.741 -0.220 -27.397 1.00 56.34 88 SER A N 1
ATOM 673 C CA . SER A 1 88 ? -13.144 0.079 -27.694 1.00 56.34 88 SER A CA 1
ATOM 674 C C . SER A 1 88 ? -14.025 0.067 -26.442 1.00 56.34 88 SER A C 1
ATOM 676 O O . SER A 1 88 ? -13.850 -0.752 -25.539 1.00 56.34 88 SER A O 1
ATOM 678 N N . ASP A 1 89 ? -15.012 0.957 -26.385 1.00 57.47 89 ASP A N 1
ATOM 679 C CA . ASP A 1 89 ? -15.869 1.160 -25.208 1.00 57.47 89 ASP A CA 1
ATOM 680 C C . ASP A 1 89 ? -16.513 -0.153 -24.687 1.00 57.47 89 ASP A C 1
ATOM 682 O O . ASP A 1 89 ? -16.800 -0.313 -23.497 1.00 57.47 89 ASP A O 1
ATOM 686 N N . SER A 1 90 ? -16.645 -1.153 -25.568 1.00 60.62 90 SER A N 1
ATOM 687 C CA . SER A 1 90 ? -17.038 -2.532 -25.253 1.00 60.62 90 SER A CA 1
ATOM 688 C C . SER A 1 90 ? -16.062 -3.276 -24.314 1.00 60.62 90 SER A C 1
ATOM 690 O O . SER A 1 90 ? -16.493 -3.918 -23.352 1.00 60.62 90 SER A O 1
ATOM 692 N N . MET A 1 91 ? -14.749 -3.141 -24.520 1.00 57.06 91 MET A N 1
ATOM 693 C CA . MET A 1 91 ? -13.684 -3.718 -23.689 1.00 57.06 91 MET A CA 1
ATOM 694 C C . MET A 1 91 ? -13.591 -3.011 -22.333 1.00 57.06 91 MET A C 1
ATOM 696 O O . MET A 1 91 ? -13.433 -3.658 -21.292 1.00 57.06 91 MET A O 1
ATOM 700 N N . ASN A 1 92 ? -13.785 -1.689 -22.321 1.00 57.94 92 ASN A N 1
ATOM 701 C CA . ASN A 1 92 ? -13.806 -0.906 -21.087 1.00 57.94 92 ASN A CA 1
ATOM 702 C C . ASN A 1 92 ? -15.015 -1.240 -20.200 1.00 57.94 92 ASN A C 1
ATOM 704 O O . ASN A 1 92 ? -14.855 -1.346 -18.981 1.00 57.94 92 ASN A O 1
ATOM 708 N N . LYS A 1 93 ? -16.202 -1.497 -20.771 1.00 63.72 93 LYS A N 1
ATOM 709 C CA . LYS A 1 93 ? -17.370 -1.987 -20.005 1.00 63.72 93 LYS A CA 1
ATOM 710 C C . LYS A 1 93 ? -17.086 -3.324 -19.317 1.00 63.72 93 LYS A C 1
ATOM 712 O O . LYS A 1 93 ? -17.443 -3.504 -18.156 1.00 63.72 93 LYS A O 1
ATOM 717 N N . ARG A 1 94 ? -16.360 -4.226 -19.984 1.00 59.81 94 ARG A N 1
ATOM 718 C CA . ARG A 1 94 ? -15.966 -5.528 -19.423 1.00 59.81 94 ARG A CA 1
ATOM 719 C C . ARG A 1 94 ? -14.941 -5.396 -18.285 1.00 59.81 94 ARG A C 1
ATOM 721 O O . ARG A 1 94 ? -14.974 -6.173 -17.334 1.00 59.81 94 ARG A O 1
ATOM 728 N N . ARG A 1 95 ? -14.068 -4.381 -18.334 1.00 56.28 95 ARG A N 1
ATOM 729 C CA . ARG A 1 95 ? -13.077 -4.086 -17.280 1.00 56.28 95 ARG A CA 1
ATOM 730 C C . ARG A 1 95 ? -13.642 -3.336 -16.071 1.00 56.28 95 ARG A C 1
ATOM 732 O O . ARG A 1 95 ? -13.094 -3.508 -14.989 1.00 56.28 95 ARG A O 1
ATOM 739 N N . LYS A 1 96 ? -14.744 -2.585 -16.192 1.00 58.31 96 LYS A N 1
ATOM 740 C CA . LYS A 1 96 ? -15.390 -1.907 -15.042 1.00 58.31 96 LYS A CA 1
ATOM 741 C C . LYS A 1 96 ? -15.927 -2.871 -13.972 1.00 58.31 96 LYS A C 1
ATOM 743 O O . LYS A 1 96 ? -16.092 -2.466 -12.828 1.00 58.31 96 LYS A O 1
ATOM 748 N N . HIS A 1 97 ? -16.137 -4.140 -14.319 1.00 54.22 97 HIS A N 1
ATOM 749 C CA . HIS A 1 97 ? -16.498 -5.204 -13.372 1.00 54.22 97 HIS A CA 1
ATOM 750 C C . HIS A 1 97 ? -15.312 -6.103 -12.987 1.00 54.22 97 HIS A C 1
ATOM 752 O O . HIS A 1 97 ? -15.466 -7.028 -12.193 1.00 54.22 97 HIS A O 1
ATOM 758 N N . SER A 1 98 ? -14.121 -5.843 -13.534 1.00 48.12 98 SER A N 1
ATOM 759 C CA . SER A 1 98 ? -12.906 -6.548 -13.147 1.00 48.12 98 SER A CA 1
ATOM 760 C C . SER A 1 98 ? -12.360 -5.940 -11.862 1.00 48.12 98 SER A C 1
ATOM 762 O O . SER A 1 98 ? -11.987 -4.768 -11.815 1.00 48.12 98 SER A O 1
ATOM 764 N N . ILE A 1 99 ? -12.245 -6.778 -10.835 1.00 54.31 99 ILE A N 1
ATOM 765 C CA . ILE A 1 99 ? -11.688 -6.467 -9.508 1.00 54.31 99 ILE A CA 1
ATOM 766 C C . ILE A 1 99 ? -10.255 -5.880 -9.597 1.00 54.31 99 ILE A C 1
ATOM 768 O O . ILE A 1 99 ? -9.762 -5.278 -8.644 1.00 54.31 99 ILE A O 1
ATOM 772 N N . PHE A 1 100 ? -9.596 -5.984 -10.759 1.00 51.94 100 PHE A N 1
ATOM 773 C CA . PHE A 1 100 ? -8.233 -5.507 -11.007 1.00 51.94 100 PHE A CA 1
ATOM 774 C C . PHE A 1 100 ? -8.122 -4.091 -11.593 1.00 51.94 100 PHE A C 1
ATOM 776 O O . PHE A 1 100 ? -7.020 -3.541 -11.638 1.00 51.94 100 PHE A O 1
ATOM 783 N N . ALA A 1 101 ? -9.213 -3.462 -12.036 1.00 46.44 101 ALA A N 1
ATOM 784 C CA . ALA A 1 101 ? -9.162 -2.121 -12.622 1.00 46.44 101 ALA A CA 1
ATOM 785 C C . ALA A 1 101 ? -9.505 -1.041 -11.582 1.00 46.44 101 ALA A C 1
ATOM 787 O O . ALA A 1 101 ? -10.559 -0.415 -11.643 1.00 46.44 101 ALA A O 1
ATOM 788 N N . LYS A 1 102 ? -8.611 -0.810 -10.614 1.00 52.09 102 LYS A N 1
ATOM 789 C CA . LYS A 1 102 ? -8.719 0.369 -9.739 1.00 52.09 102 LYS A CA 1
ATOM 790 C C . LYS A 1 102 ? -8.269 1.639 -10.485 1.00 52.09 102 LYS A C 1
ATOM 792 O O . LYS A 1 102 ? -7.340 1.549 -11.294 1.00 52.09 102 LYS A O 1
ATOM 797 N N . PRO A 1 103 ? -8.919 2.796 -10.245 1.00 48.03 103 PRO A N 1
ATOM 798 C CA . PRO A 1 103 ? -8.570 4.065 -10.878 1.00 48.03 103 PRO A CA 1
ATOM 799 C C . PRO A 1 103 ? -7.130 4.467 -10.540 1.00 48.03 103 PRO A C 1
ATOM 801 O O . PRO A 1 103 ? -6.663 4.264 -9.419 1.00 48.03 103 PRO A O 1
ATOM 804 N N . SER A 1 104 ? -6.430 5.023 -11.529 1.00 45.47 104 SER A N 1
ATOM 805 C CA . SER A 1 104 ? -5.107 5.616 -11.365 1.00 45.47 104 SER A CA 1
ATOM 806 C C . SER A 1 104 ? -5.204 6.793 -10.396 1.00 45.47 104 SER A C 1
ATOM 808 O O . SER A 1 104 ? -5.734 7.847 -10.745 1.00 45.47 104 SER A O 1
ATOM 810 N N . TYR A 1 105 ? -4.696 6.617 -9.182 1.00 46.81 105 TYR A N 1
ATOM 811 C CA . TYR A 1 105 ? -4.430 7.732 -8.284 1.00 46.81 105 TYR A CA 1
ATOM 812 C C . TYR A 1 105 ? -3.178 8.448 -8.796 1.00 46.81 105 TYR A C 1
ATOM 814 O O . TYR A 1 105 ? -2.055 8.088 -8.449 1.00 46.81 105 TYR A O 1
ATOM 822 N N . SER A 1 106 ? -3.371 9.427 -9.678 1.00 49.81 106 SER A N 1
ATOM 823 C CA . SER A 1 106 ? -2.356 10.437 -9.959 1.00 49.81 106 SER A CA 1
ATOM 824 C C . SER A 1 106 ? -2.183 11.308 -8.714 1.00 49.81 106 SER A C 1
ATOM 826 O O . SER A 1 106 ? -3.175 11.777 -8.156 1.00 49.81 106 SER A O 1
ATOM 828 N N . ASN A 1 107 ? -0.924 11.541 -8.340 1.00 45.97 107 ASN A N 1
ATOM 829 C CA . ASN A 1 107 ? -0.443 12.419 -7.265 1.00 45.97 107 ASN A CA 1
ATOM 830 C C . ASN A 1 107 ? -0.448 11.787 -5.863 1.00 45.97 107 ASN A C 1
ATOM 832 O O . ASN A 1 107 ? -1.234 12.153 -4.994 1.00 45.97 107 ASN A O 1
ATOM 836 N N . ALA A 1 108 ? 0.489 10.865 -5.620 1.00 47.66 108 ALA A N 1
ATOM 837 C CA . ALA A 1 108 ? 0.898 10.504 -4.264 1.00 47.66 108 ALA A CA 1
ATOM 838 C C . ALA A 1 108 ? 2.328 11.022 -4.011 1.00 47.66 108 ALA A C 1
ATOM 840 O O . ALA A 1 108 ? 3.210 10.702 -4.814 1.00 47.66 108 ALA A O 1
ATOM 841 N N . PRO A 1 109 ? 2.573 11.781 -2.924 1.00 50.31 109 PRO A N 1
ATOM 842 C CA . PRO A 1 109 ? 3.892 12.318 -2.600 1.00 50.31 109 PRO A CA 1
ATOM 843 C C . PRO A 1 109 ? 4.958 11.215 -2.487 1.00 50.31 109 PRO A C 1
ATOM 845 O O . PRO A 1 109 ? 4.658 10.033 -2.257 1.00 50.31 109 PRO A O 1
ATOM 848 N N . THR A 1 110 ? 6.205 11.625 -2.719 1.00 52.28 110 THR A N 1
ATOM 849 C CA . THR A 1 110 ? 7.444 10.838 -2.681 1.00 52.28 110 THR A CA 1
ATOM 850 C C . THR A 1 110 ? 7.431 9.842 -1.521 1.00 52.28 110 THR A C 1
ATOM 852 O O . THR A 1 110 ? 7.194 10.199 -0.370 1.00 52.28 110 THR A O 1
ATOM 855 N N . ALA A 1 111 ? 7.578 8.556 -1.851 1.00 51.69 111 ALA A N 1
ATOM 856 C CA . ALA A 1 111 ? 7.462 7.473 -0.883 1.00 51.69 111 ALA A CA 1
ATOM 857 C C . ALA A 1 111 ? 8.779 7.309 -0.126 1.00 51.69 111 ALA A C 1
ATOM 859 O O . ALA A 1 111 ? 9.662 6.583 -0.573 1.00 51.69 111 ALA A O 1
ATOM 860 N N . GLU A 1 112 ? 8.864 7.941 1.038 1.00 58.00 112 GLU A N 1
ATOM 861 C CA . GLU A 1 112 ? 9.765 7.500 2.100 1.00 58.00 112 GLU A CA 1
ATOM 862 C C . GLU A 1 112 ? 9.494 6.016 2.424 1.00 58.00 112 GLU A C 1
ATOM 864 O O . GLU A 1 112 ? 8.327 5.592 2.403 1.00 58.00 112 GLU A O 1
ATOM 869 N N . PRO A 1 113 ? 10.519 5.202 2.738 1.00 56.28 113 PRO A N 1
ATOM 870 C CA . PRO A 1 113 ? 10.314 3.838 3.206 1.00 56.28 113 PRO A CA 1
ATOM 871 C C . PRO A 1 113 ? 9.466 3.882 4.483 1.00 56.28 113 PRO A C 1
ATOM 873 O O . PRO A 1 113 ? 9.912 4.295 5.550 1.00 56.28 113 PRO A O 1
ATOM 876 N N . PHE A 1 114 ? 8.196 3.489 4.364 1.00 56.38 114 PHE A N 1
ATOM 877 C CA . PHE A 1 114 ? 7.207 3.518 5.441 1.00 56.38 114 PHE A CA 1
ATOM 878 C C . PHE A 1 114 ? 7.509 2.421 6.475 1.00 56.38 114 PHE A C 1
ATOM 880 O O . PHE A 1 114 ? 6.807 1.421 6.594 1.00 56.38 114 PHE A O 1
ATOM 887 N N . THR A 1 115 ? 8.559 2.609 7.266 1.00 61.00 115 THR A N 1
ATOM 888 C CA . THR A 1 115 ? 8.791 1.873 8.515 1.00 61.00 115 THR A CA 1
ATOM 889 C C . THR A 1 115 ? 8.370 2.718 9.712 1.00 61.00 115 THR A C 1
ATOM 891 O O . THR A 1 115 ? 9.014 2.691 10.760 1.00 61.00 115 THR A O 1
ATOM 894 N N . LYS A 1 116 ? 7.296 3.507 9.576 1.00 70.81 116 LYS A N 1
ATOM 895 C CA . LYS A 1 116 ? 6.723 4.236 10.709 1.00 70.81 116 LYS A CA 1
ATOM 896 C C . LYS A 1 116 ? 6.053 3.225 11.635 1.00 70.81 116 LYS A C 1
ATOM 898 O O . LYS A 1 116 ? 4.983 2.702 11.335 1.00 70.81 116 LYS A O 1
ATOM 903 N N . LYS A 1 117 ? 6.723 2.909 12.743 1.00 80.94 117 LYS A N 1
ATOM 904 C CA . LYS A 1 117 ? 6.096 2.224 13.873 1.00 80.94 117 LYS A CA 1
ATOM 905 C C . LYS A 1 117 ? 5.154 3.230 14.529 1.00 80.94 117 LYS A C 1
ATOM 907 O O . LYS A 1 117 ? 5.613 4.257 15.014 1.00 80.94 117 LYS A O 1
ATOM 912 N N . VAL A 1 118 ? 3.861 2.937 14.497 1.00 88.25 118 VAL A N 1
ATOM 913 C CA . VAL A 1 118 ? 2.809 3.760 15.110 1.00 88.25 118 VAL A CA 1
ATOM 914 C C . VAL A 1 118 ? 2.913 3.624 16.633 1.00 88.25 118 VAL A C 1
ATOM 916 O O . VAL A 1 118 ? 3.057 2.499 17.131 1.00 88.25 118 VAL A O 1
ATOM 919 N N . SER A 1 119 ? 2.886 4.734 17.375 1.00 91.94 119 SER A N 1
ATOM 920 C CA . SER A 1 119 ? 2.919 4.692 18.847 1.00 91.94 119 SER A CA 1
ATOM 921 C C . SER A 1 119 ? 1.590 4.175 19.413 1.00 91.94 119 SER A C 1
ATOM 923 O O . SER A 1 119 ? 0.565 4.177 18.732 1.00 91.94 119 SER A O 1
ATOM 925 N N . LYS A 1 120 ? 1.567 3.703 20.666 1.00 91.69 120 LYS A N 1
ATOM 926 C CA . LYS A 1 120 ? 0.327 3.170 21.267 1.00 91.69 120 LYS A CA 1
ATOM 927 C C . LYS A 1 120 ? -0.741 4.252 21.422 1.00 91.69 120 LYS A C 1
ATOM 929 O O . LYS A 1 120 ? -1.931 3.973 21.298 1.00 91.69 120 LYS A O 1
ATOM 934 N N . GLU A 1 121 ? -0.314 5.478 21.688 1.00 93.62 121 GLU A N 1
ATOM 935 C CA . GLU A 1 121 ? -1.172 6.652 21.817 1.00 93.62 121 GLU A CA 1
ATOM 936 C C . GLU A 1 121 ? -1.842 6.972 20.476 1.00 93.62 121 GLU A C 1
ATOM 938 O O . GLU A 1 121 ? -3.059 7.134 20.418 1.00 93.62 121 GLU A O 1
ATOM 943 N N . GLU A 1 122 ? -1.068 6.938 19.390 1.00 93.88 122 GLU A N 1
ATOM 944 C CA . GLU A 1 122 ? -1.563 7.146 18.028 1.00 93.88 122 GLU A CA 1
ATOM 945 C C . GLU A 1 122 ? -2.530 6.025 17.606 1.00 93.88 122 GLU A C 1
ATOM 947 O O . GLU A 1 122 ? -3.578 6.291 17.020 1.00 93.88 122 GLU A O 1
ATOM 952 N N . VAL A 1 123 ? -2.268 4.764 17.982 1.00 94.06 123 VAL A N 1
ATOM 953 C CA . VAL A 1 123 ? -3.221 3.659 17.750 1.00 94.06 123 VAL A CA 1
ATOM 954 C C . VAL A 1 123 ? -4.559 3.915 18.447 1.00 94.06 123 VAL A C 1
ATOM 956 O O . VAL A 1 123 ? -5.613 3.657 17.860 1.00 94.06 123 VAL A O 1
ATOM 959 N N . LYS A 1 124 ? -4.548 4.427 19.683 1.00 94.62 124 LYS A N 1
ATOM 960 C CA . LYS A 1 124 ? -5.785 4.756 20.409 1.00 94.62 124 LYS A CA 1
ATOM 961 C C . LYS A 1 124 ? -6.564 5.867 19.717 1.00 94.62 124 LYS A C 1
ATOM 963 O O . LYS A 1 124 ? -7.779 5.734 19.591 1.00 94.62 124 LYS A O 1
ATOM 968 N N . GLU A 1 125 ? -5.878 6.895 19.233 1.00 95.81 125 GLU A N 1
ATOM 969 C CA . GLU A 1 125 ? -6.487 7.986 18.469 1.00 95.81 125 GLU A CA 1
ATOM 970 C C . GLU A 1 125 ? -7.102 7.488 17.148 1.00 95.81 125 GLU A C 1
ATOM 972 O O . GLU A 1 125 ? -8.249 7.797 16.812 1.00 95.81 125 GLU A O 1
ATOM 977 N N . ILE A 1 126 ? -6.391 6.625 16.420 1.00 94.50 126 ILE A N 1
ATOM 978 C CA . ILE A 1 126 ? -6.910 5.997 15.198 1.00 94.50 126 ILE A CA 1
ATOM 979 C C . ILE A 1 126 ? -8.177 5.183 15.507 1.00 94.50 126 ILE A C 1
ATOM 981 O O . ILE A 1 126 ? -9.172 5.273 14.784 1.00 94.50 126 ILE A O 1
ATOM 985 N N . LEU A 1 127 ? -8.173 4.398 16.589 1.00 94.75 127 LEU A N 1
ATOM 986 C CA . LEU A 1 127 ? -9.317 3.570 16.988 1.00 94.75 127 LEU A CA 1
ATOM 987 C C . LEU A 1 127 ? -10.494 4.383 17.555 1.00 94.75 127 LEU A C 1
ATOM 989 O O . LEU A 1 127 ? -11.648 3.947 17.425 1.00 94.75 127 LEU A O 1
ATOM 993 N N . SER A 1 128 ? -10.247 5.548 18.164 1.00 94.75 128 SER A N 1
ATOM 994 C CA . SER A 1 128 ? -11.317 6.467 18.571 1.00 94.75 128 SER A CA 1
ATOM 995 C C . SER A 1 128 ? -11.981 7.111 17.359 1.00 94.75 128 SER A C 1
ATOM 997 O O . SER A 1 128 ? -13.207 7.189 17.322 1.00 94.75 128 SER A O 1
ATOM 999 N N . ASN A 1 129 ? -11.192 7.461 16.341 1.00 96.75 129 ASN A N 1
ATOM 1000 C CA . ASN A 1 129 ? -11.679 8.064 15.098 1.00 96.75 129 ASN A CA 1
ATOM 1001 C C . ASN A 1 129 ? -12.318 7.042 14.140 1.00 96.75 129 ASN A C 1
ATOM 1003 O O . ASN A 1 129 ? -13.012 7.416 13.193 1.00 96.75 129 ASN A O 1
ATOM 1007 N N . TYR A 1 130 ? -12.118 5.742 14.375 1.00 96.31 130 TYR A N 1
ATOM 1008 C CA . TYR A 1 130 ? -12.718 4.686 13.568 1.00 96.31 130 TYR A CA 1
ATOM 1009 C C . TYR A 1 130 ? -14.244 4.616 13.764 1.00 96.31 130 TYR A C 1
ATOM 1011 O O . TYR A 1 130 ? -14.742 4.154 14.800 1.00 96.31 130 TYR A O 1
ATOM 1019 N N . ASN A 1 131 ? -14.985 5.037 12.733 1.00 96.25 131 ASN A N 1
ATOM 1020 C CA . ASN A 1 131 ? -16.445 4.996 12.696 1.00 96.25 131 ASN A CA 1
ATOM 1021 C C . ASN A 1 131 ? -16.958 3.568 12.435 1.00 96.25 131 ASN A C 1
ATOM 1023 O O . ASN A 1 131 ? -17.150 3.146 11.294 1.00 96.25 131 ASN A O 1
ATOM 1027 N N . HIS A 1 132 ? -17.167 2.816 13.515 1.00 96.94 132 HIS A N 1
ATOM 1028 C CA . HIS A 1 132 ? -17.728 1.468 13.465 1.00 96.94 132 HIS A CA 1
ATOM 1029 C C . HIS A 1 132 ? -19.256 1.518 13.517 1.00 96.94 132 HIS A C 1
ATOM 1031 O O . HIS A 1 132 ? -19.825 1.708 14.589 1.00 96.94 132 HIS A O 1
ATOM 1037 N N . ASN A 1 133 ? -19.913 1.319 12.374 1.00 96.31 133 ASN A N 1
ATOM 1038 C CA . ASN A 1 133 ? -21.373 1.316 12.267 1.00 96.31 133 ASN A CA 1
ATOM 1039 C C . ASN A 1 133 ? -21.883 -0.045 11.752 1.00 96.31 133 ASN A C 1
ATOM 1041 O O . ASN A 1 133 ? -22.125 -0.197 10.550 1.00 96.31 133 ASN A O 1
ATOM 1045 N N . PRO A 1 134 ? -21.980 -1.071 12.618 1.00 95.50 134 PRO A N 1
ATOM 1046 C CA . PRO A 1 134 ? -22.447 -2.384 12.207 1.00 95.50 134 PRO A CA 1
ATOM 1047 C C . PRO A 1 134 ? -23.954 -2.368 11.934 1.00 95.50 134 PRO A C 1
ATOM 1049 O O . PRO A 1 134 ? -24.716 -1.613 12.537 1.00 95.50 134 PRO A O 1
ATOM 1052 N N . LYS A 1 135 ? -24.407 -3.260 11.050 1.00 94.75 135 LYS A N 1
ATOM 1053 C CA . LYS A 1 135 ? -25.834 -3.427 10.761 1.00 94.75 135 LYS A CA 1
ATOM 1054 C C . LYS A 1 135 ? -26.574 -3.885 12.022 1.00 94.75 135 LYS A C 1
ATOM 1056 O O . LYS A 1 135 ? -26.315 -4.974 12.533 1.00 94.75 135 LYS A O 1
ATOM 1061 N N . GLN A 1 136 ? -27.533 -3.084 12.481 1.00 93.50 136 GLN A N 1
ATOM 1062 C CA . GLN A 1 136 ? -28.436 -3.485 13.556 1.00 93.50 136 GLN A CA 1
ATOM 1063 C C . GLN A 1 136 ? -29.395 -4.569 13.056 1.00 93.50 136 GLN A C 1
ATOM 1065 O O . GLN A 1 136 ? -29.929 -4.487 11.947 1.00 93.50 136 GLN A O 1
ATOM 1070 N N . GLN A 1 137 ? -29.594 -5.605 13.865 1.00 91.88 137 GLN A N 1
ATOM 1071 C CA . GLN A 1 137 ? -30.509 -6.700 13.565 1.00 91.88 137 GLN A CA 1
ATOM 1072 C C . GLN A 1 137 ? -31.423 -6.966 14.752 1.00 91.88 137 GLN A C 1
ATOM 1074 O O . GLN A 1 137 ? -31.075 -6.694 15.900 1.00 91.88 137 GLN A O 1
ATOM 1079 N N . ASN A 1 138 ? -32.595 -7.519 14.453 1.00 94.69 138 ASN A N 1
ATOM 1080 C CA . ASN A 1 138 ? -33.511 -7.983 15.478 1.00 94.69 138 ASN A CA 1
ATOM 1081 C C . ASN A 1 138 ? -32.893 -9.206 16.186 1.00 94.69 138 ASN A C 1
ATOM 1083 O O . ASN A 1 138 ? -32.519 -10.157 15.493 1.00 94.69 138 ASN A O 1
ATOM 1087 N N . PRO A 1 139 ? -32.802 -9.219 17.530 1.00 92.00 139 PRO A N 1
ATOM 1088 C CA . PRO A 1 139 ? -32.210 -10.331 18.273 1.00 92.00 139 PRO A CA 1
ATOM 1089 C C . PRO A 1 139 ? -32.917 -11.674 18.033 1.00 92.00 139 PRO A C 1
ATOM 1091 O O . PRO A 1 139 ? -32.271 -12.711 18.131 1.00 92.00 139 PRO A O 1
ATOM 1094 N N . LEU A 1 140 ? -34.205 -11.672 17.667 1.00 96.38 140 LEU A N 1
ATOM 1095 C CA . LEU A 1 140 ? -34.964 -12.893 17.369 1.00 96.38 140 LEU A CA 1
ATOM 1096 C C . LEU A 1 140 ? -34.531 -13.566 16.051 1.00 96.38 140 LEU A C 1
ATOM 1098 O O . LEU A 1 140 ? -34.737 -14.761 15.871 1.00 96.38 140 LEU A O 1
ATOM 1102 N N . TYR A 1 141 ? -33.940 -12.802 15.129 1.00 93.94 141 TYR A N 1
ATOM 1103 C CA . TYR A 1 141 ? -33.603 -13.244 13.770 1.00 93.94 141 TYR A CA 1
ATOM 1104 C C . TYR A 1 141 ? -32.107 -13.101 13.459 1.00 93.94 141 TYR A C 1
ATOM 1106 O O . TYR A 1 141 ? -31.720 -12.950 12.298 1.00 93.94 141 TYR A O 1
ATOM 1114 N N . ALA A 1 142 ? -31.254 -13.107 14.485 1.00 91.81 142 ALA A N 1
ATOM 1115 C CA . ALA A 1 142 ? -29.814 -13.017 14.297 1.00 91.81 142 ALA A CA 1
ATOM 1116 C C . ALA A 1 142 ? -29.284 -14.278 13.595 1.00 91.81 142 ALA A C 1
ATOM 1118 O O . ALA A 1 142 ? -29.511 -15.399 14.044 1.00 91.81 142 ALA A O 1
ATOM 1119 N N . THR A 1 143 ? -28.556 -14.092 12.495 1.00 92.75 143 THR A N 1
ATOM 1120 C CA . THR A 1 143 ? -27.884 -15.187 11.784 1.00 92.75 143 THR A CA 1
ATOM 1121 C C . THR A 1 143 ? -26.411 -15.267 12.177 1.00 92.75 143 THR A C 1
ATOM 1123 O O . THR A 1 143 ? -25.778 -14.253 12.474 1.00 92.75 143 THR A O 1
ATOM 1126 N N . GLU A 1 144 ? -25.825 -16.466 12.126 1.00 93.50 144 GLU A N 1
ATOM 1127 C CA . GLU A 1 144 ? -24.401 -16.675 12.436 1.00 93.50 144 GLU A CA 1
ATOM 1128 C C . GLU A 1 144 ? -23.479 -15.861 11.520 1.00 93.50 144 GLU A C 1
ATOM 1130 O O . GLU A 1 144 ? -22.480 -15.301 11.966 1.00 93.50 144 GLU A O 1
ATOM 1135 N N . ALA A 1 145 ? -23.851 -15.707 10.248 1.00 93.25 145 ALA A N 1
ATOM 1136 C CA . ALA A 1 145 ? -23.113 -14.885 9.293 1.00 93.25 145 ALA A CA 1
ATOM 1137 C C . ALA A 1 145 ? -23.068 -13.402 9.697 1.00 93.25 145 ALA A C 1
ATOM 1139 O O . ALA A 1 145 ? -22.127 -12.695 9.343 1.00 93.25 145 ALA A O 1
ATOM 1140 N N . ASN A 1 146 ? -24.049 -12.918 10.462 1.00 88.19 146 ASN A N 1
ATOM 1141 C CA . ASN A 1 146 ? -24.027 -11.542 10.937 1.00 88.19 146 ASN A CA 1
ATOM 1142 C C . ASN A 1 146 ? -23.006 -11.325 12.060 1.00 88.19 146 ASN A C 1
ATOM 1144 O O . ASN A 1 146 ? -22.720 -10.182 12.384 1.00 88.19 146 ASN A O 1
ATOM 1148 N N . THR A 1 147 ? -22.430 -12.377 12.651 1.00 91.00 147 THR A N 1
ATOM 1149 C CA . THR A 1 147 ? -21.420 -12.219 13.711 1.00 91.00 147 THR A CA 1
ATOM 1150 C C . THR A 1 147 ? -20.134 -11.551 13.212 1.00 91.00 147 THR A C 1
ATOM 1152 O O . THR A 1 147 ? -19.453 -10.850 13.970 1.00 91.00 147 THR A O 1
ATOM 1155 N N . PHE A 1 148 ? -19.827 -11.695 11.920 1.00 93.31 148 PHE A N 1
ATOM 1156 C CA . PHE A 1 148 ? -18.671 -11.072 11.286 1.00 93.31 148 PHE A CA 1
ATOM 1157 C C . PHE A 1 148 ? -18.857 -9.556 11.165 1.00 93.31 148 PHE A C 1
ATOM 1159 O O . PHE A 1 148 ? -19.809 -9.066 10.567 1.00 93.31 148 PHE A O 1
ATOM 1166 N N . GLY A 1 149 ? -17.916 -8.795 11.728 1.00 91.75 149 GLY A N 1
ATOM 1167 C CA . GLY A 1 149 ? -17.940 -7.331 11.669 1.00 91.75 149 GLY A CA 1
ATOM 1168 C C . GLY A 1 149 ? -18.872 -6.651 12.678 1.00 91.75 149 GLY A C 1
ATOM 1169 O O . GLY A 1 149 ? -18.920 -5.426 12.697 1.00 91.75 149 GLY A O 1
ATOM 1170 N N . LEU A 1 150 ? -19.560 -7.386 13.565 1.00 94.12 150 LEU A N 1
ATOM 1171 C CA . LEU A 1 150 ? -20.301 -6.766 14.679 1.00 94.12 150 LEU A CA 1
ATOM 1172 C C . LEU A 1 150 ? -19.363 -6.097 15.688 1.00 94.12 150 LEU A C 1
ATOM 1174 O O . LEU A 1 150 ? -19.642 -5.003 16.177 1.00 94.12 150 LEU A O 1
ATOM 1178 N N . ARG A 1 151 ? -18.236 -6.744 16.005 1.00 93.69 151 ARG A N 1
ATOM 1179 C CA . ARG A 1 151 ? -17.312 -6.289 17.049 1.00 93.69 151 ARG A CA 1
ATOM 1180 C C . ARG A 1 151 ? -16.418 -5.152 16.548 1.00 93.69 151 ARG A C 1
ATOM 1182 O O . ARG A 1 151 ? -15.734 -5.304 15.539 1.00 93.69 151 ARG A O 1
ATOM 1189 N N . LYS A 1 152 ? -16.375 -4.045 17.301 1.00 95.38 152 LYS A N 1
ATOM 1190 C CA . LYS A 1 152 ? -15.444 -2.934 17.048 1.00 95.38 152 LYS A CA 1
ATOM 1191 C C . LYS A 1 152 ? -13.991 -3.422 17.212 1.00 95.38 152 LYS A C 1
ATOM 1193 O O . LYS A 1 152 ? -13.717 -4.142 18.180 1.00 95.38 152 LYS A O 1
ATOM 1198 N N . PRO A 1 153 ? -13.060 -3.048 16.314 1.00 95.75 153 PRO A N 1
ATOM 1199 C CA . PRO A 1 153 ? -11.645 -3.356 16.488 1.00 95.75 153 PRO A CA 1
ATOM 1200 C C . PRO A 1 153 ? -11.097 -2.739 17.781 1.00 95.75 153 PRO A C 1
ATOM 1202 O O . PRO A 1 153 ? -11.498 -1.650 18.193 1.00 95.75 153 PRO A O 1
ATOM 1205 N N . SER A 1 154 ? -10.174 -3.453 18.417 1.00 94.69 154 SER A N 1
ATOM 1206 C CA . SER A 1 154 ? -9.475 -3.032 19.634 1.00 94.69 154 SER A CA 1
ATOM 1207 C C . SER A 1 154 ? -7.968 -2.921 19.397 1.00 94.69 154 SER A C 1
ATOM 1209 O O . SER A 1 154 ? -7.461 -3.387 18.374 1.00 94.69 154 SER A O 1
ATOM 1211 N N . GLU A 1 155 ? -7.234 -2.357 20.362 1.00 93.81 155 GLU A N 1
ATOM 1212 C CA . GLU A 1 155 ? -5.765 -2.236 20.307 1.00 93.81 155 GLU A CA 1
ATOM 1213 C C . GLU A 1 155 ? -5.093 -3.596 20.053 1.00 93.81 155 GLU A C 1
ATOM 1215 O O . GLU A 1 155 ? -4.179 -3.693 19.244 1.00 93.81 155 GLU A O 1
ATOM 1220 N N . ALA A 1 156 ? -5.629 -4.674 20.636 1.00 90.81 156 ALA A N 1
ATOM 1221 C CA . ALA A 1 156 ? -5.129 -6.036 20.435 1.00 90.81 156 ALA A CA 1
ATOM 1222 C C . ALA A 1 156 ? -5.287 -6.557 18.993 1.00 90.81 156 ALA A C 1
ATOM 1224 O O . ALA A 1 156 ? -4.554 -7.451 18.582 1.00 90.81 156 ALA A O 1
ATOM 1225 N N . SER A 1 157 ? -6.244 -6.023 18.228 1.00 91.81 157 SER A N 1
ATOM 1226 C CA . SER A 1 157 ? -6.441 -6.378 16.814 1.00 91.81 157 SER A CA 1
ATOM 1227 C C . SER A 1 157 ? -5.611 -5.521 15.854 1.00 91.81 157 SER A C 1
ATOM 1229 O O . SER A 1 157 ? -5.548 -5.820 14.660 1.00 91.81 157 SER A O 1
ATOM 1231 N N . TYR A 1 158 ? -4.980 -4.453 16.350 1.00 92.94 158 TYR A N 1
ATOM 1232 C CA . TYR A 1 158 ? -4.194 -3.545 15.528 1.00 92.94 158 TYR A CA 1
ATOM 1233 C C . TYR A 1 158 ? -2.758 -4.052 15.355 1.00 92.94 158 TYR A C 1
ATOM 1235 O O . TYR A 1 158 ? -2.075 -4.419 16.305 1.00 92.94 158 TYR A O 1
ATOM 1243 N N . THR A 1 159 ? -2.269 -4.034 14.117 1.00 91.31 159 THR A N 1
ATOM 1244 C CA . THR A 1 159 ? -0.896 -4.419 13.774 1.00 91.31 159 THR A CA 1
ATOM 1245 C C . THR A 1 159 ? 0.014 -3.193 13.765 1.00 91.31 159 THR A C 1
ATOM 1247 O O . THR A 1 159 ? -0.157 -2.325 12.909 1.00 91.31 159 THR A O 1
ATOM 1250 N N . THR A 1 160 ? 1.008 -3.137 14.656 1.00 87.38 160 THR A N 1
ATOM 1251 C CA . THR A 1 160 ? 1.925 -1.983 14.780 1.00 87.38 160 THR A CA 1
ATOM 1252 C C . THR A 1 160 ? 2.755 -1.729 13.522 1.00 87.38 160 THR A C 1
ATOM 1254 O O . THR A 1 160 ? 3.048 -0.582 13.197 1.00 87.38 160 THR A O 1
ATOM 1257 N N . ALA A 1 161 ? 3.137 -2.790 12.811 1.00 83.56 161 ALA A N 1
ATOM 1258 C CA . ALA A 1 161 ? 3.882 -2.701 11.564 1.00 83.56 161 ALA A CA 1
ATOM 1259 C C . ALA A 1 161 ? 3.072 -3.336 10.431 1.00 83.56 161 ALA A C 1
ATOM 1261 O O . ALA A 1 161 ? 2.560 -4.449 10.569 1.00 83.56 161 ALA A O 1
ATOM 1262 N N . ARG A 1 162 ? 2.974 -2.629 9.302 1.00 82.06 162 ARG A N 1
ATOM 1263 C CA . ARG A 1 162 ? 2.414 -3.151 8.053 1.00 82.06 162 ARG A CA 1
ATOM 1264 C C . ARG A 1 162 ? 3.448 -3.009 6.951 1.00 82.06 162 ARG A C 1
ATOM 1266 O O . ARG A 1 162 ? 3.804 -1.901 6.569 1.00 82.06 162 ARG A O 1
ATOM 1273 N N . TYR A 1 163 ? 3.903 -4.140 6.430 1.00 81.44 163 TYR A N 1
ATOM 1274 C CA . TYR A 1 163 ? 4.828 -4.180 5.305 1.00 81.44 163 TYR A CA 1
ATOM 1275 C C . TYR A 1 163 ? 4.026 -4.189 4.003 1.00 81.44 163 TYR A C 1
ATOM 1277 O O . TYR A 1 163 ? 3.645 -5.241 3.495 1.00 81.44 163 TYR A O 1
ATOM 1285 N N . GLY A 1 164 ? 3.705 -2.999 3.496 1.00 79.62 164 GLY A N 1
ATOM 1286 C CA . GLY A 1 164 ? 3.147 -2.847 2.156 1.00 79.62 164 GLY A CA 1
ATOM 1287 C C . GLY A 1 164 ? 4.260 -2.915 1.114 1.00 79.62 164 GLY A C 1
ATOM 1288 O O . GLY A 1 164 ? 5.235 -2.174 1.210 1.00 79.62 164 GLY A O 1
ATOM 1289 N N . LEU A 1 165 ? 4.122 -3.778 0.107 1.00 82.81 165 LEU A N 1
ATOM 1290 C CA . LEU A 1 165 ? 5.002 -3.738 -1.061 1.00 82.81 165 LEU A CA 1
ATOM 1291 C C . LEU A 1 165 ? 4.580 -2.571 -1.958 1.00 82.81 165 LEU A C 1
ATOM 1293 O O . LEU A 1 165 ? 3.421 -2.482 -2.368 1.00 82.81 165 LEU A O 1
ATOM 1297 N N . SER A 1 166 ? 5.520 -1.678 -2.268 1.00 83.00 166 SER A N 1
ATOM 1298 C CA . SER A 1 166 ? 5.279 -0.615 -3.242 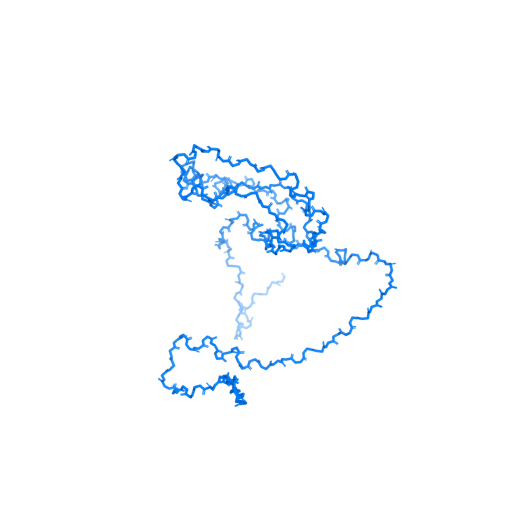1.00 83.00 166 SER A CA 1
ATOM 1299 C C . SER A 1 166 ? 5.083 -1.228 -4.624 1.00 83.00 166 SER A C 1
ATOM 1301 O O . SER A 1 166 ? 5.959 -1.917 -5.138 1.00 83.00 166 SER A O 1
ATOM 1303 N N . GLN A 1 167 ? 3.940 -0.944 -5.243 1.00 82.38 167 GLN A N 1
ATOM 1304 C CA . GLN A 1 167 ? 3.666 -1.318 -6.633 1.00 82.38 167 GLN A CA 1
ATOM 1305 C C . GLN A 1 167 ? 3.977 -0.180 -7.613 1.00 82.38 167 GLN A C 1
ATOM 1307 O O . GLN A 1 167 ? 3.659 -0.304 -8.792 1.00 82.38 167 GLN A O 1
ATOM 1312 N N . LYS A 1 168 ? 4.597 0.922 -7.156 1.00 81.62 168 LYS A N 1
ATOM 1313 C CA . LYS A 1 168 ? 4.866 2.106 -7.993 1.00 81.62 168 LYS A CA 1
ATOM 1314 C C . LYS A 1 168 ? 5.707 1.759 -9.227 1.00 81.62 168 LYS A C 1
ATOM 1316 O O . LYS A 1 168 ? 5.329 2.132 -10.328 1.00 81.62 168 LYS A O 1
ATOM 1321 N N . PHE A 1 169 ? 6.773 0.974 -9.051 1.00 82.38 169 PHE A N 1
ATOM 1322 C CA . PHE A 1 169 ? 7.621 0.514 -10.156 1.00 82.38 169 PHE A CA 1
ATOM 1323 C C . PHE A 1 169 ? 6.840 -0.341 -11.162 1.00 82.38 169 PHE A C 1
ATOM 1325 O O . PHE A 1 169 ? 6.900 -0.111 -12.355 1.00 82.38 169 PHE A O 1
ATOM 1332 N N . SER A 1 170 ? 6.032 -1.299 -10.707 1.00 82.75 170 SER A N 1
ATOM 1333 C CA . SER A 1 170 ? 5.216 -2.103 -11.628 1.00 82.75 170 SER A CA 1
ATOM 1334 C C . SER A 1 170 ? 4.135 -1.277 -12.337 1.00 82.75 170 SER A C 1
ATOM 1336 O O . SER A 1 170 ? 3.771 -1.579 -13.470 1.00 82.75 170 SER A O 1
ATOM 1338 N N . GLN A 1 171 ? 3.610 -0.242 -11.678 1.00 78.12 171 GLN A N 1
ATOM 1339 C CA . GLN A 1 171 ? 2.612 0.661 -12.251 1.00 78.12 171 GLN A CA 1
ATOM 1340 C C . GLN A 1 171 ? 3.211 1.654 -13.256 1.00 78.12 171 GLN A C 1
ATOM 1342 O O . GLN A 1 171 ? 2.494 2.047 -14.175 1.00 78.12 171 GLN A O 1
ATOM 1347 N N . SER A 1 172 ? 4.495 2.020 -13.139 1.00 83.31 172 SER A N 1
ATOM 1348 C CA . SER A 1 172 ? 5.153 2.940 -14.081 1.00 83.31 172 SER A CA 1
ATOM 1349 C C . SER A 1 172 ? 5.289 2.363 -15.491 1.00 83.31 172 SER A C 1
ATOM 1351 O O . SER A 1 172 ? 5.341 3.118 -16.455 1.00 83.31 172 SER A O 1
ATOM 1353 N N . PHE A 1 173 ? 5.222 1.038 -15.650 1.00 82.00 173 PHE A N 1
ATOM 1354 C CA . PHE A 1 173 ? 5.191 0.393 -16.966 1.00 82.00 173 PHE A CA 1
ATOM 1355 C C . PHE A 1 173 ? 3.916 0.681 -17.778 1.00 82.00 173 PHE A C 1
ATOM 1357 O O . PHE A 1 173 ? 3.741 0.084 -18.831 1.00 82.00 173 PHE A O 1
ATOM 1364 N N . ASN A 1 174 ? 2.999 1.551 -17.322 1.00 75.50 174 ASN A N 1
ATOM 1365 C CA . ASN A 1 174 ? 1.844 2.065 -18.080 1.00 75.50 174 ASN A CA 1
ATOM 1366 C C . ASN A 1 174 ? 1.005 1.001 -18.814 1.00 75.50 174 ASN A C 1
ATOM 1368 O O . ASN A 1 174 ? 0.304 1.304 -19.777 1.00 75.50 174 ASN A O 1
ATOM 1372 N N . ARG A 1 175 ? 1.056 -0.259 -18.358 1.00 69.06 175 ARG A N 1
ATOM 1373 C CA . ARG A 1 175 ? 0.474 -1.419 -19.053 1.00 69.06 175 ARG A CA 1
ATOM 1374 C C . ARG A 1 175 ? 0.918 -1.531 -20.519 1.00 69.06 175 ARG A C 1
ATOM 1376 O O . ARG A 1 175 ? 0.197 -2.132 -21.317 1.00 69.06 175 ARG A O 1
ATOM 1383 N N . THR A 1 176 ? 2.068 -0.965 -20.885 1.00 76.06 176 THR A N 1
ATOM 1384 C CA . THR A 1 176 ? 2.621 -1.135 -22.223 1.00 76.06 176 THR A CA 1
ATOM 1385 C C . THR A 1 176 ? 3.018 -2.598 -22.360 1.00 76.06 176 THR A C 1
ATOM 1387 O O . THR A 1 176 ? 3.810 -3.143 -21.593 1.00 76.06 176 THR A O 1
ATOM 1390 N N . MET A 1 177 ? 2.384 -3.288 -23.304 1.00 75.69 177 MET A N 1
ATOM 1391 C CA . MET A 1 177 ? 2.889 -4.587 -23.719 1.00 75.69 177 MET A CA 1
ATOM 1392 C C . MET A 1 177 ? 4.190 -4.327 -24.465 1.00 75.69 177 MET A C 1
ATOM 1394 O O . MET A 1 177 ? 4.226 -3.452 -25.329 1.00 75.69 177 MET A O 1
ATOM 1398 N N . TYR A 1 178 ? 5.238 -5.075 -24.136 1.00 84.00 178 TYR A N 1
ATOM 1399 C CA . TYR A 1 178 ? 6.464 -5.052 -24.920 1.00 84.00 178 TYR A CA 1
ATOM 1400 C C . TYR A 1 178 ? 6.123 -5.375 -26.383 1.00 84.00 178 TYR A C 1
ATOM 1402 O O . TYR A 1 178 ? 5.486 -6.394 -26.670 1.00 84.00 178 TYR A O 1
ATOM 1410 N N . ARG A 1 179 ? 6.499 -4.476 -27.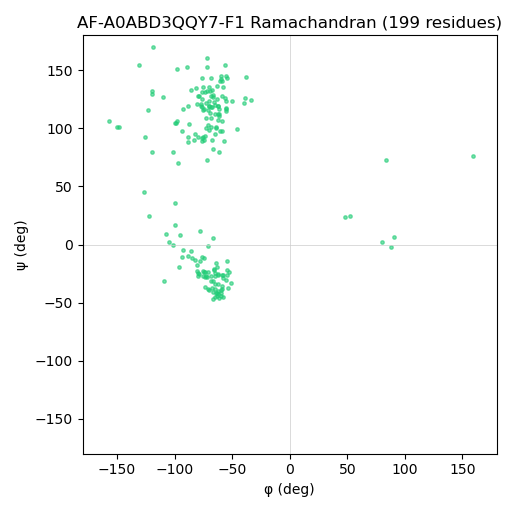292 1.00 84.56 179 ARG A N 1
ATOM 1411 C CA . ARG A 1 179 ? 6.403 -4.655 -28.740 1.00 84.56 179 ARG A CA 1
ATOM 1412 C C . ARG A 1 179 ? 7.810 -4.550 -29.302 1.00 84.56 179 ARG A C 1
ATOM 1414 O O . ARG A 1 179 ? 8.528 -3.609 -28.975 1.00 84.56 179 ARG A O 1
ATOM 1421 N N . ASP A 1 180 ? 8.190 -5.527 -30.113 1.00 86.50 180 ASP A N 1
ATOM 1422 C CA . ASP A 1 180 ? 9.441 -5.480 -30.857 1.00 86.50 180 ASP A CA 1
ATOM 1423 C C . ASP A 1 180 ? 9.184 -4.773 -32.193 1.00 86.50 180 ASP A C 1
ATOM 1425 O O . ASP A 1 180 ? 8.694 -5.373 -33.148 1.00 86.50 180 ASP A O 1
ATOM 1429 N N . GLU A 1 181 ? 9.404 -3.458 -32.207 1.00 90.12 181 GLU A N 1
ATOM 1430 C CA . GLU A 1 181 ? 9.265 -2.595 -33.393 1.00 90.12 181 GLU A CA 1
ATOM 1431 C C . GLU A 1 181 ? 10.636 -2.135 -33.924 1.00 90.12 181 GLU A C 1
ATOM 1433 O O . GLU A 1 181 ? 10.722 -1.263 -34.790 1.00 90.12 181 GLU A O 1
ATOM 1438 N N . GLY A 1 182 ? 11.730 -2.700 -33.401 1.00 92.25 182 GLY A N 1
ATOM 1439 C CA . GLY A 1 182 ? 13.082 -2.346 -33.814 1.00 92.25 182 GLY A CA 1
ATOM 1440 C C . GLY A 1 182 ? 13.416 -2.901 -35.197 1.00 92.25 182 GLY A C 1
ATOM 1441 O O . GLY A 1 182 ? 13.243 -4.087 -35.467 1.00 92.25 182 GLY A O 1
ATOM 1442 N N . LEU A 1 183 ? 13.959 -2.062 -36.082 1.00 92.12 183 LEU A N 1
ATOM 1443 C CA . LEU A 1 183 ? 14.606 -2.551 -37.298 1.00 92.12 183 LEU A CA 1
ATOM 1444 C C . LEU A 1 183 ? 15.976 -3.132 -36.942 1.00 92.12 183 LEU A C 1
ATOM 1446 O O . LEU A 1 183 ? 16.751 -2.523 -36.202 1.00 92.12 183 LEU A O 1
ATOM 1450 N N . ASN A 1 184 ? 16.305 -4.294 -37.505 1.00 90.75 184 ASN A N 1
ATOM 1451 C CA . ASN A 1 184 ? 17.639 -4.858 -37.362 1.00 90.75 184 ASN A CA 1
ATOM 1452 C C . ASN A 1 184 ? 18.649 -4.014 -38.162 1.00 90.75 184 ASN A C 1
ATOM 1454 O O . ASN A 1 184 ? 18.793 -4.179 -39.370 1.00 90.75 184 ASN A O 1
ATOM 1458 N N . ALA A 1 185 ? 19.346 -3.117 -37.465 1.00 87.69 185 ALA A N 1
ATOM 1459 C CA . ALA A 1 185 ? 20.446 -2.309 -37.992 1.00 87.69 185 ALA A CA 1
ATOM 1460 C C . ALA A 1 185 ? 21.826 -2.890 -37.620 1.00 87.69 185 ALA A C 1
ATOM 1462 O O . ALA A 1 185 ? 22.835 -2.183 -37.653 1.00 87.69 185 ALA A O 1
ATOM 1463 N N . SER A 1 186 ? 21.890 -4.163 -37.211 1.00 88.62 186 SER A N 1
ATOM 1464 C CA . SER A 1 186 ? 23.172 -4.791 -36.899 1.00 88.62 186 SER A CA 1
ATOM 1465 C C . SER A 1 186 ? 24.007 -4.935 -38.169 1.00 88.62 186 SER A C 1
ATOM 1467 O O . SER A 1 186 ? 23.554 -5.444 -39.192 1.00 88.62 186 SER A O 1
ATOM 1469 N N . MET A 1 187 ? 25.252 -4.468 -38.108 1.00 85.88 187 MET A N 1
ATOM 1470 C CA . MET A 1 187 ? 26.196 -4.686 -39.194 1.00 85.88 187 MET A CA 1
ATOM 1471 C C . MET A 1 187 ? 26.802 -6.074 -39.072 1.00 85.88 187 MET A C 1
ATOM 1473 O O . MET A 1 187 ? 27.246 -6.479 -37.993 1.00 85.88 187 MET A O 1
ATOM 1477 N N . THR A 1 188 ? 26.871 -6.789 -40.188 1.00 84.88 188 THR A N 1
ATOM 1478 C CA . THR A 1 188 ? 27.545 -8.082 -40.253 1.00 84.88 188 THR A CA 1
ATOM 1479 C C . THR A 1 188 ? 29.037 -7.893 -39.999 1.00 84.88 188 THR A C 1
ATOM 1481 O O . THR A 1 188 ? 29.744 -7.302 -40.813 1.00 84.88 188 THR A O 1
ATOM 1484 N N . LYS A 1 189 ? 29.524 -8.403 -38.866 1.00 84.88 189 LYS A N 1
ATOM 1485 C CA . LYS A 1 189 ? 30.954 -8.467 -38.552 1.00 84.88 189 LYS A CA 1
ATOM 1486 C C . LYS A 1 189 ? 31.447 -9.877 -38.846 1.00 84.88 189 LYS A C 1
ATOM 1488 O O . LYS A 1 189 ? 31.140 -10.809 -38.103 1.00 84.88 189 LYS A O 1
ATOM 1493 N N . SER A 1 190 ? 32.172 -10.043 -39.947 1.00 84.44 190 SER A N 1
ATOM 1494 C CA . SER A 1 190 ? 32.821 -11.317 -40.255 1.00 84.44 190 SER A CA 1
ATOM 1495 C C . SER A 1 190 ? 34.065 -11.477 -39.385 1.00 84.44 190 SER A C 1
ATOM 1497 O O . SER A 1 190 ? 34.880 -10.567 -39.309 1.00 84.44 190 SER A O 1
ATOM 1499 N N . LYS A 1 191 ? 34.225 -12.636 -38.734 1.00 86.50 191 LYS A N 1
ATOM 1500 C CA . LYS A 1 191 ? 35.435 -12.966 -37.955 1.00 86.50 191 LYS A CA 1
ATOM 1501 C C . LYS A 1 191 ? 36.562 -13.549 -38.823 1.00 86.50 191 LYS A C 1
ATOM 1503 O O . LYS A 1 191 ? 37.672 -13.733 -38.342 1.00 86.50 191 LYS A O 1
ATOM 1508 N N . VAL A 1 192 ? 36.255 -13.902 -40.071 1.00 90.81 192 VAL A N 1
ATOM 1509 C CA . VAL A 1 192 ? 37.171 -14.613 -40.982 1.00 90.81 192 VAL A CA 1
ATOM 1510 C C . VAL A 1 192 ? 37.653 -13.709 -42.115 1.00 90.81 192 VAL A C 1
ATOM 1512 O O . VAL A 1 192 ? 38.767 -13.865 -42.602 1.00 90.81 192 VAL A O 1
ATOM 1515 N N . HIS A 1 193 ? 36.820 -12.759 -42.541 1.00 82.88 193 HIS A N 1
ATOM 1516 C CA . HIS A 1 193 ? 37.098 -11.901 -43.686 1.00 82.88 193 HIS A CA 1
ATOM 1517 C C . HIS A 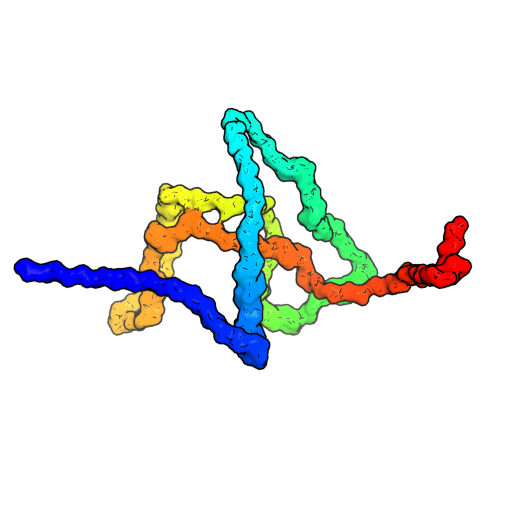1 193 ? 36.990 -10.434 -43.280 1.00 82.88 193 HIS A C 1
ATOM 1519 O O . HIS A 1 193 ? 35.915 -9.840 -43.370 1.00 82.88 193 HIS A O 1
ATOM 1525 N N . ASP A 1 194 ? 38.119 -9.849 -42.880 1.00 81.31 194 ASP A N 1
ATOM 1526 C CA . ASP A 1 194 ? 38.199 -8.451 -42.436 1.00 81.31 194 ASP A CA 1
ATOM 1527 C C . ASP A 1 194 ? 37.712 -7.464 -43.510 1.00 81.31 194 ASP A C 1
ATOM 1529 O O . ASP A 1 194 ? 37.132 -6.430 -43.187 1.00 81.31 194 ASP A O 1
ATOM 1533 N N . GLN A 1 195 ? 37.855 -7.828 -44.789 1.00 80.12 195 GLN A N 1
ATOM 1534 C CA . GLN A 1 195 ? 37.442 -7.030 -45.951 1.00 80.12 195 GLN A CA 1
ATOM 1535 C C . GLN A 1 195 ? 35.922 -6.833 -46.078 1.00 80.12 195 GLN A C 1
ATOM 1537 O O . GLN A 1 195 ? 35.487 -5.894 -46.735 1.00 80.12 195 GLN A O 1
ATOM 1542 N N . LEU A 1 196 ? 35.107 -7.703 -45.469 1.00 78.38 196 LEU A N 1
ATOM 1543 C CA . LEU A 1 196 ? 33.643 -7.572 -45.462 1.00 78.38 196 LEU A CA 1
ATOM 1544 C C . LEU A 1 196 ? 33.144 -6.667 -44.329 1.00 78.38 196 LEU A C 1
ATOM 1546 O O . LEU A 1 196 ? 31.945 -6.403 -44.236 1.00 78.38 196 LEU A O 1
ATOM 1550 N N . THR A 1 197 ? 34.043 -6.212 -43.453 1.00 81.00 197 THR A N 1
ATOM 1551 C CA . THR A 1 197 ? 33.695 -5.277 -42.388 1.00 81.00 197 THR A CA 1
ATOM 1552 C C . THR A 1 197 ? 33.548 -3.886 -43.005 1.00 81.00 197 THR A C 1
ATOM 1554 O O . THR A 1 197 ? 34.517 -3.373 -43.565 1.00 81.00 197 THR A O 1
ATOM 1557 N N . PRO A 1 198 ? 32.363 -3.262 -42.933 1.00 76.81 198 PRO A N 1
ATOM 1558 C CA . PRO A 1 198 ? 32.136 -1.956 -43.535 1.00 76.81 198 PRO A CA 1
ATOM 1559 C C . PRO A 1 198 ? 33.058 -0.915 -42.889 1.00 76.81 198 PRO A C 1
ATOM 1561 O O . PRO A 1 198 ? 33.002 -0.688 -41.681 1.00 76.81 198 PRO A O 1
ATOM 1564 N N . GLN A 1 199 ? 33.919 -0.303 -43.703 1.00 78.62 199 GLN A N 1
ATOM 1565 C CA . GLN A 1 199 ? 34.788 0.800 -43.306 1.00 78.62 199 GLN A CA 1
ATOM 1566 C C . GLN A 1 199 ? 34.059 2.101 -43.644 1.00 78.62 199 GLN A C 1
ATOM 1568 O O . GLN A 1 199 ? 34.031 2.514 -44.800 1.00 78.62 199 GLN A O 1
ATOM 1573 N N . PHE A 1 200 ? 33.403 2.718 -42.663 1.00 70.69 200 PHE A N 1
ATOM 1574 C CA . PHE A 1 200 ? 32.950 4.097 -42.837 1.00 70.69 200 PHE A CA 1
ATOM 1575 C C . PHE A 1 200 ? 34.180 5.010 -42.732 1.00 70.69 200 PHE A C 1
ATOM 1577 O O . PHE A 1 200 ? 34.836 5.016 -41.689 1.00 70.69 200 PHE A O 1
ATOM 1584 N N . ILE A 1 201 ? 34.508 5.707 -43.827 1.00 52.94 201 ILE A N 1
ATOM 1585 C CA . ILE A 1 201 ? 35.466 6.828 -43.885 1.00 52.94 201 ILE A CA 1
ATOM 1586 C C . ILE A 1 201 ? 34.693 8.120 -43.635 1.00 52.94 201 ILE A C 1
ATOM 1588 O O . ILE A 1 201 ? 33.592 8.245 -44.220 1.00 52.94 201 ILE A O 1
#

Foldseek 3Di:
DDDDDDDDDDDDPDDPPDDPVDDDPVNVVPPVVVPPDPDPDPPDPPPPPPDDDPPPC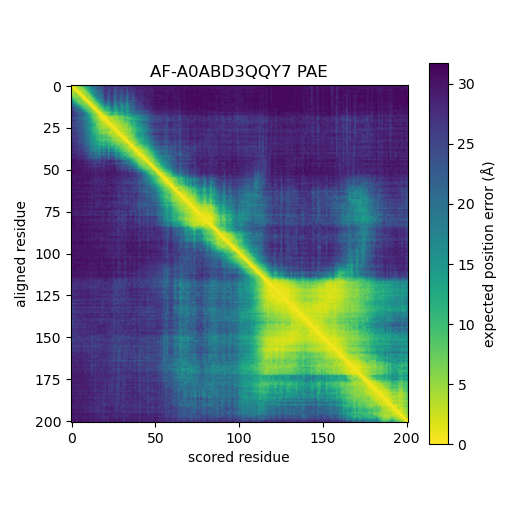CVVDVPCVLCVPPPPDQDPDPVSVVVVPPDPVVVVVVCVPPPPDDDDPPDDPDDDPPPDQQDLVNVVVVLVPDDQDQDDDDPVDDDPVSVPSPDRDDSVNDDRDDDDDDCSSVVVVVPDDDDDPDDPPDQDDDPPDNPSRDDDD

Radius of gyration: 31.07 Å; Cα contacts (8 Å, |Δi|>4): 35; chains: 1; bounding box: 73×60×92 Å

InterPro domains:
  IPR026507 Piercer of microtubule wall 1/2 [PF14892] (129-190)
  IPR026507 Piercer of microtubule wall 1/2 [PTHR20899] (103-196)